Protein AF-A0A0S7Y749-F1 (afdb_monomer)

Structure (mmCIF, N/CA/C/O backbone):
data_AF-A0A0S7Y749-F1
#
_entry.id   AF-A0A0S7Y749-F1
#
loop_
_atom_site.group_PDB
_atom_site.id
_atom_site.type_symbol
_atom_site.label_atom_id
_atom_site.label_alt_id
_atom_site.label_comp_id
_atom_site.label_asym_id
_atom_site.label_entity_id
_atom_site.label_seq_id
_atom_site.pdbx_PDB_ins_code
_atom_site.Cartn_x
_atom_site.Cartn_y
_atom_site.Cartn_z
_atom_site.occupancy
_atom_site.B_iso_or_equiv
_atom_site.auth_seq_id
_atom_site.auth_comp_id
_atom_site.auth_asym_id
_atom_site.auth_atom_id
_atom_site.pdbx_PDB_model_num
ATOM 1 N N . MET A 1 1 ? 14.722 24.053 0.067 1.00 49.22 1 MET A N 1
ATOM 2 C CA . MET A 1 1 ? 15.269 23.664 -1.252 1.00 49.22 1 MET A CA 1
ATOM 3 C C . MET A 1 1 ? 14.910 22.208 -1.565 1.00 49.22 1 MET A C 1
ATOM 5 O O . MET A 1 1 ? 15.657 21.334 -1.153 1.00 49.22 1 MET A O 1
ATOM 9 N N . PRO A 1 2 ? 13.774 21.919 -2.230 1.00 51.91 2 PRO A N 1
ATOM 10 C CA . PRO A 1 2 ? 13.387 20.549 -2.592 1.00 51.91 2 PRO A CA 1
ATOM 11 C C . PRO A 1 2 ? 13.597 20.198 -4.081 1.00 51.91 2 PRO A C 1
ATOM 13 O O . PRO A 1 2 ? 13.205 19.118 -4.504 1.00 51.91 2 PRO A O 1
ATOM 16 N N . LEU A 1 3 ? 14.177 21.089 -4.896 1.00 52.38 3 LEU A N 1
ATOM 17 C CA . LEU A 1 3 ? 14.159 20.965 -6.364 1.00 52.38 3 LEU A CA 1
ATOM 18 C C . LEU A 1 3 ? 15.122 19.922 -6.975 1.00 52.38 3 LEU A C 1
ATOM 20 O O . LEU A 1 3 ? 15.068 19.719 -8.181 1.00 52.38 3 LEU A O 1
ATOM 24 N N . PHE A 1 4 ? 15.963 19.238 -6.189 1.00 53.38 4 PHE A N 1
ATOM 25 C CA . PHE A 1 4 ? 16.981 18.308 -6.715 1.00 53.38 4 PHE A CA 1
ATOM 26 C C . PHE A 1 4 ? 17.029 16.969 -5.962 1.00 53.38 4 PHE A C 1
ATOM 28 O O . PHE A 1 4 ? 18.097 16.447 -5.650 1.00 53.38 4 PHE A O 1
ATOM 35 N N . GLU A 1 5 ? 15.873 16.405 -5.615 1.00 62.72 5 GLU A N 1
ATOM 36 C CA . GLU A 1 5 ? 15.823 15.027 -5.114 1.00 62.72 5 GLU A CA 1
ATOM 37 C C . GLU A 1 5 ? 15.845 14.038 -6.281 1.00 62.72 5 GLU A C 1
ATOM 39 O O . GLU A 1 5 ? 15.056 14.171 -7.216 1.00 62.72 5 GLU A O 1
ATOM 44 N N . SER A 1 6 ? 16.718 13.025 -6.211 1.00 74.81 6 SER A N 1
ATOM 45 C CA . SER A 1 6 ? 16.749 11.956 -7.215 1.00 74.81 6 SER A CA 1
ATOM 46 C C . SER A 1 6 ? 15.380 11.281 -7.333 1.00 74.81 6 SER A C 1
ATOM 48 O O . SER A 1 6 ? 14.649 11.133 -6.347 1.00 74.81 6 SER A O 1
ATOM 50 N N . GLU A 1 7 ? 15.026 10.832 -8.536 1.00 69.94 7 GLU A N 1
ATOM 51 C CA . GLU A 1 7 ? 13.734 10.184 -8.788 1.00 69.94 7 GLU A CA 1
ATOM 52 C C . GLU A 1 7 ? 13.496 8.979 -7.867 1.00 69.94 7 GLU A C 1
ATOM 54 O O . GLU A 1 7 ? 12.387 8.770 -7.371 1.00 69.94 7 GLU A O 1
ATOM 59 N N . ALA A 1 8 ? 14.558 8.230 -7.557 1.00 67.75 8 ALA A N 1
ATOM 60 C CA . ALA A 1 8 ? 14.526 7.139 -6.591 1.00 67.75 8 ALA A CA 1
ATOM 61 C C . ALA A 1 8 ? 14.124 7.619 -5.184 1.00 67.75 8 ALA A C 1
ATOM 63 O O . ALA A 1 8 ? 13.249 7.022 -4.552 1.00 67.75 8 ALA A O 1
ATOM 64 N N . ASN A 1 9 ? 14.687 8.735 -4.714 1.00 72.19 9 ASN A N 1
ATOM 65 C CA . ASN A 1 9 ? 14.350 9.311 -3.410 1.00 72.19 9 ASN A CA 1
ATOM 66 C C . ASN A 1 9 ? 12.909 9.832 -3.361 1.00 72.19 9 ASN A C 1
ATOM 68 O O . ASN A 1 9 ? 12.227 9.647 -2.347 1.00 72.19 9 ASN A O 1
ATOM 72 N N . ARG A 1 10 ? 12.404 10.414 -4.458 1.00 76.69 10 ARG A N 1
ATOM 73 C CA . ARG A 1 10 ? 10.995 10.835 -4.557 1.00 76.69 10 ARG A CA 1
ATOM 74 C C . ARG A 1 10 ? 10.053 9.632 -4.447 1.00 76.69 10 ARG A C 1
ATOM 76 O O . ARG A 1 10 ? 9.082 9.688 -3.693 1.00 76.69 10 ARG A O 1
ATOM 83 N N . ARG A 1 11 ? 10.367 8.516 -5.115 1.00 70.75 11 ARG A N 1
ATOM 84 C CA . ARG A 1 11 ? 9.577 7.268 -5.063 1.00 70.75 11 ARG A CA 1
ATOM 85 C C . ARG A 1 11 ? 9.563 6.637 -3.667 1.00 70.75 11 ARG A C 1
ATOM 87 O O . ARG A 1 11 ? 8.487 6.351 -3.146 1.00 70.75 11 ARG A O 1
ATOM 94 N N . ILE A 1 12 ? 10.726 6.505 -3.024 1.00 78.00 12 ILE A N 1
ATOM 95 C CA . ILE A 1 12 ? 10.839 5.976 -1.650 1.00 78.00 12 ILE A CA 1
ATOM 96 C C . ILE A 1 12 ? 10.047 6.849 -0.673 1.00 78.00 12 ILE A C 1
ATOM 98 O O . ILE A 1 12 ? 9.317 6.348 0.182 1.00 78.00 12 ILE A O 1
ATOM 102 N N . ARG A 1 13 ? 10.132 8.174 -0.820 1.00 77.06 13 ARG A N 1
ATOM 103 C CA . ARG A 1 13 ? 9.355 9.109 -0.004 1.00 77.06 13 ARG A CA 1
ATOM 104 C C . ARG A 1 13 ? 7.850 8.928 -0.194 1.00 77.06 13 ARG A C 1
ATOM 106 O O . ARG A 1 13 ? 7.126 8.964 0.799 1.00 77.06 13 ARG A O 1
ATOM 113 N N . ARG A 1 14 ? 7.376 8.733 -1.430 1.00 73.44 14 ARG A N 1
ATOM 114 C CA . ARG A 1 14 ? 5.955 8.461 -1.723 1.00 73.44 14 ARG A CA 1
ATOM 115 C C . ARG A 1 14 ? 5.493 7.182 -1.022 1.00 73.44 14 ARG A C 1
ATOM 117 O O . ARG A 1 14 ? 4.515 7.220 -0.280 1.00 73.44 14 ARG A O 1
ATOM 124 N N . GLU A 1 15 ? 6.244 6.091 -1.155 1.00 78.12 15 GLU A N 1
ATOM 125 C CA . GLU A 1 15 ? 5.948 4.827 -0.468 1.00 78.12 15 GLU A CA 1
ATOM 126 C C . GLU A 1 15 ? 5.909 4.997 1.062 1.00 78.12 15 GLU A C 1
ATOM 128 O O . GLU A 1 15 ? 4.974 4.536 1.723 1.00 78.12 15 GLU A O 1
ATOM 133 N N . MET A 1 16 ? 6.886 5.708 1.636 1.00 81.69 16 MET A N 1
ATOM 134 C CA . MET A 1 16 ? 6.929 5.976 3.075 1.00 81.69 16 MET A CA 1
ATOM 135 C C . MET A 1 16 ? 5.737 6.807 3.555 1.00 81.69 16 MET A C 1
ATOM 137 O O . MET A 1 16 ? 5.157 6.474 4.588 1.00 81.69 16 MET A O 1
ATOM 141 N N . LYS A 1 17 ? 5.328 7.840 2.807 1.00 77.69 17 LYS A N 1
ATOM 142 C CA . LYS A 1 17 ? 4.148 8.658 3.134 1.00 77.69 17 LYS A CA 1
ATOM 143 C C . LYS A 1 17 ? 2.866 7.823 3.141 1.00 77.69 17 LYS A C 1
ATOM 145 O O . LYS A 1 17 ? 2.102 7.909 4.100 1.00 77.69 17 LYS A O 1
ATOM 150 N N . VAL A 1 18 ? 2.664 6.969 2.133 1.00 74.31 18 VAL A N 1
ATOM 151 C CA . VAL A 1 18 ? 1.500 6.063 2.062 1.00 74.31 18 VAL A CA 1
ATOM 152 C C . VAL A 1 18 ? 1.499 5.092 3.247 1.00 74.31 18 VAL A C 1
ATOM 154 O O . VAL A 1 18 ? 0.490 4.940 3.936 1.00 74.31 18 VAL A O 1
ATOM 157 N N . ARG A 1 19 ? 2.650 4.484 3.565 1.00 78.12 19 ARG A N 1
ATOM 158 C CA . ARG A 1 19 ? 2.787 3.595 4.732 1.00 78.12 19 ARG A CA 1
ATOM 159 C C . ARG A 1 19 ? 2.538 4.313 6.057 1.00 78.12 19 ARG A C 1
ATOM 161 O O . ARG A 1 19 ? 1.902 3.747 6.945 1.00 78.12 19 ARG A O 1
ATOM 168 N N . GLN A 1 20 ? 3.024 5.542 6.206 1.00 78.38 20 GLN A N 1
ATOM 169 C CA . GLN A 1 20 ? 2.810 6.351 7.403 1.00 78.38 20 GLN A CA 1
ATOM 170 C C . GLN A 1 20 ? 1.330 6.716 7.573 1.00 78.38 20 GLN A C 1
ATOM 172 O O . GLN A 1 20 ? 0.796 6.556 8.672 1.00 78.38 20 GLN A O 1
ATOM 177 N N . ALA A 1 21 ? 0.653 7.123 6.495 1.00 72.81 21 ALA A N 1
ATOM 178 C CA . ALA A 1 21 ? -0.783 7.394 6.497 1.00 72.81 21 ALA A CA 1
ATOM 179 C C . ALA A 1 21 ? -1.593 6.149 6.900 1.00 72.81 21 ALA A C 1
ATOM 181 O O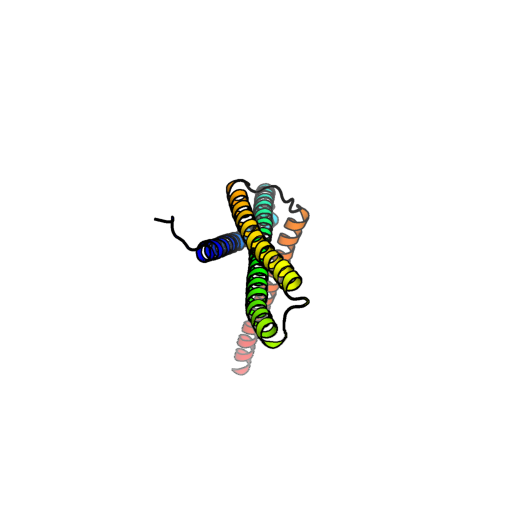 . ALA A 1 21 ? -2.456 6.231 7.775 1.00 72.81 21 ALA A O 1
ATOM 182 N N . MET A 1 22 ? -1.244 4.969 6.370 1.00 73.31 22 MET A N 1
ATOM 183 C CA . MET A 1 22 ? -1.879 3.707 6.769 1.00 73.31 22 MET A CA 1
ATOM 184 C C . MET A 1 22 ? -1.670 3.371 8.251 1.00 73.31 22 MET A C 1
ATOM 186 O O . MET A 1 22 ? -2.619 2.973 8.924 1.00 73.31 22 MET A O 1
ATOM 190 N N . ARG A 1 23 ? -0.455 3.548 8.792 1.00 77.50 23 ARG A N 1
ATOM 191 C CA . ARG A 1 23 ? -0.188 3.330 10.229 1.00 77.50 23 ARG A CA 1
ATOM 192 C C . ARG A 1 23 ? -1.001 4.279 11.106 1.00 77.50 23 ARG A C 1
ATOM 194 O O . ARG A 1 23 ? -1.498 3.874 12.154 1.00 77.50 23 ARG A O 1
ATOM 201 N N . GLN A 1 24 ? -1.157 5.532 10.683 1.00 71.38 24 GLN A N 1
ATOM 202 C CA . GLN A 1 24 ? -1.989 6.495 11.397 1.00 71.38 24 GLN A CA 1
ATOM 203 C C . GLN A 1 24 ? -3.473 6.095 11.348 1.00 71.38 24 GLN A C 1
ATOM 205 O O . GLN A 1 24 ? -4.150 6.174 12.368 1.00 71.38 24 GLN A O 1
ATOM 210 N N . MET A 1 25 ? -3.960 5.568 10.219 1.00 68.56 25 MET A N 1
ATOM 211 C CA . MET A 1 25 ? -5.321 5.024 10.111 1.00 68.56 25 MET A CA 1
ATOM 212 C C . MET A 1 25 ? -5.539 3.752 10.924 1.00 68.56 25 MET A C 1
ATOM 214 O O . MET A 1 25 ? -6.630 3.537 11.433 1.00 68.56 25 MET A O 1
ATOM 218 N N . GLN A 1 26 ? -4.519 2.921 11.122 1.00 67.12 26 GLN A N 1
ATOM 219 C CA . GLN A 1 26 ? -4.637 1.771 12.023 1.00 67.12 26 GLN A CA 1
ATOM 220 C C . GLN A 1 26 ? -4.874 2.203 13.478 1.00 67.12 26 GLN A C 1
ATOM 222 O O . GLN A 1 26 ? -5.601 1.528 14.197 1.00 67.12 26 GLN A O 1
ATOM 227 N N . LYS A 1 27 ? -4.366 3.365 13.916 1.00 65.12 27 LYS A N 1
ATOM 228 C CA . LYS A 1 27 ? -4.686 3.901 15.255 1.00 65.12 27 LYS A CA 1
ATOM 229 C C . LYS A 1 27 ? -6.169 4.269 15.414 1.00 65.12 27 LYS A C 1
ATOM 231 O O . LYS A 1 27 ? -6.670 4.269 16.538 1.00 65.12 27 LYS A O 1
ATOM 236 N N . ASN A 1 28 ? -6.884 4.492 14.309 1.00 60.50 28 ASN A N 1
ATOM 237 C CA . ASN A 1 28 ? -8.329 4.725 14.292 1.00 60.50 28 ASN A CA 1
ATOM 238 C C . ASN A 1 28 ? -9.150 3.444 14.562 1.00 60.50 28 ASN A C 1
ATOM 240 O O . ASN A 1 28 ? -10.360 3.534 14.739 1.00 60.50 28 ASN A O 1
ATOM 244 N N . LEU A 1 29 ? -8.525 2.265 14.720 1.00 60.03 29 LEU A N 1
ATOM 245 C CA . LEU A 1 29 ? -9.187 1.065 15.272 1.00 60.03 29 LEU A CA 1
ATOM 246 C C . LEU A 1 29 ? -9.836 1.323 16.646 1.00 60.03 29 LEU A C 1
ATOM 248 O O . LEU A 1 29 ? -10.797 0.653 17.013 1.00 60.03 29 LEU A O 1
ATOM 252 N N . ARG A 1 30 ? -9.389 2.354 17.376 1.00 65.81 30 ARG A N 1
ATOM 253 C CA . ARG A 1 30 ? -10.040 2.830 18.608 1.00 65.81 30 ARG A CA 1
ATOM 254 C C . ARG A 1 30 ? -11.521 3.198 18.421 1.00 65.81 30 ARG A C 1
ATOM 256 O O . ARG A 1 30 ? -12.282 3.095 19.381 1.00 65.81 30 ARG A O 1
ATOM 263 N N . TYR A 1 31 ? -11.951 3.576 17.213 1.00 70.81 31 TYR A N 1
ATOM 264 C CA . TYR A 1 31 ? -13.363 3.864 16.932 1.00 70.81 31 TYR A CA 1
ATOM 265 C C . TYR A 1 31 ? -14.241 2.607 16.921 1.00 70.81 31 TYR A C 1
ATOM 267 O O . TYR A 1 31 ? -15.433 2.724 17.182 1.00 70.81 31 TYR A O 1
ATOM 275 N N . VAL A 1 32 ? -13.675 1.413 16.699 1.00 77.50 32 VAL A N 1
ATOM 276 C CA . VAL A 1 32 ? -14.419 0.142 16.777 1.00 77.50 32 VAL A CA 1
ATOM 277 C C . VAL A 1 32 ? -14.845 -0.133 18.221 1.00 77.50 32 VAL A C 1
ATOM 279 O O . VAL A 1 32 ? -16.019 -0.381 18.488 1.00 77.50 32 VAL A O 1
ATOM 282 N N . ALA A 1 33 ? -13.920 0.016 19.173 1.00 79.38 33 ALA A N 1
ATOM 283 C CA . ALA A 1 33 ? -14.215 -0.128 20.599 1.00 79.38 33 ALA A CA 1
ATOM 284 C C . ALA A 1 33 ? -15.223 0.927 21.096 1.00 79.38 33 ALA A C 1
ATOM 286 O O . ALA A 1 33 ? -16.114 0.615 21.886 1.00 79.38 33 ALA A O 1
ATOM 287 N N . ALA A 1 34 ? -15.123 2.167 20.603 1.00 80.31 34 ALA A N 1
ATOM 288 C CA . ALA A 1 34 ? -16.089 3.219 20.913 1.00 80.31 34 ALA A CA 1
ATOM 289 C C . ALA A 1 34 ? -17.483 2.918 20.332 1.00 80.31 34 ALA A C 1
ATOM 291 O O . ALA A 1 34 ? -18.480 3.101 21.028 1.00 80.31 34 ALA A O 1
ATOM 292 N N . ALA A 1 35 ? -17.559 2.416 19.093 1.00 81.38 35 ALA A N 1
ATOM 293 C CA . ALA A 1 35 ? -18.819 2.046 18.446 1.00 81.38 35 ALA A CA 1
ATOM 294 C C . ALA A 1 35 ? -19.507 0.893 19.187 1.00 81.38 35 ALA A C 1
ATOM 296 O O . ALA A 1 35 ? -20.713 0.940 19.423 1.00 81.38 35 ALA A O 1
ATOM 297 N N . ARG A 1 36 ? -18.729 -0.101 19.633 1.00 82.12 36 ARG A N 1
ATOM 298 C CA . ARG A 1 36 ? -19.216 -1.185 20.493 1.00 82.12 36 ARG A CA 1
ATOM 299 C C . ARG A 1 36 ? -19.824 -0.637 21.783 1.00 82.12 36 ARG A C 1
ATOM 301 O O . ARG A 1 36 ? -20.956 -0.973 22.110 1.00 82.12 36 ARG A O 1
ATOM 308 N N . LYS A 1 37 ? -19.099 0.234 22.487 1.00 83.50 37 LYS A N 1
ATOM 309 C CA . LYS A 1 37 ? -19.572 0.820 23.746 1.00 83.50 37 LYS A CA 1
ATOM 310 C C . LYS A 1 37 ? -20.850 1.646 23.546 1.00 83.50 37 LYS A C 1
ATOM 312 O O . LYS A 1 37 ? -21.761 1.546 24.356 1.00 83.50 37 LYS A O 1
ATOM 317 N N . ALA A 1 38 ? -20.959 2.403 22.453 1.00 84.81 38 ALA A N 1
ATOM 318 C CA . ALA A 1 38 ? -22.190 3.121 22.113 1.00 84.81 38 ALA A CA 1
ATOM 319 C C . ALA A 1 38 ? -23.384 2.166 21.907 1.00 84.81 38 ALA A C 1
ATOM 321 O O . ALA A 1 38 ? -24.469 2.434 22.419 1.00 84.81 38 ALA A O 1
ATOM 322 N N . ARG A 1 39 ? -23.167 1.016 21.247 1.00 84.75 39 ARG A N 1
ATOM 323 C CA . ARG A 1 39 ? -24.184 -0.040 21.077 1.00 84.75 39 ARG A CA 1
ATOM 324 C C . ARG A 1 39 ? -24.583 -0.683 22.411 1.00 84.75 39 ARG A C 1
ATOM 326 O O . ARG A 1 39 ? -25.766 -0.906 22.634 1.00 84.75 39 ARG A O 1
ATOM 333 N N . GLU A 1 40 ? -23.627 -0.945 23.303 1.00 83.75 40 GLU A N 1
ATOM 334 C CA . GLU A 1 40 ? -23.883 -1.529 24.633 1.00 83.75 40 GLU A CA 1
ATOM 335 C C . GLU A 1 40 ? -24.709 -0.606 25.543 1.00 83.75 40 GLU A C 1
ATOM 337 O O . GLU A 1 40 ? -25.533 -1.086 26.315 1.00 83.75 40 GLU A O 1
ATOM 342 N N . ILE A 1 41 ? -24.514 0.712 25.440 1.00 88.56 41 ILE A N 1
ATOM 343 C CA . ILE A 1 41 ? -25.240 1.711 26.246 1.00 88.56 41 ILE A CA 1
ATOM 344 C C . ILE A 1 41 ? -26.578 2.107 25.579 1.00 88.56 41 ILE A C 1
ATOM 346 O O . ILE A 1 41 ? -27.374 2.838 26.162 1.00 88.56 41 ILE A O 1
ATOM 350 N N . GLY A 1 42 ? -26.854 1.616 24.364 1.00 85.19 42 GLY A N 1
ATOM 351 C CA . GLY A 1 42 ? -28.074 1.922 23.609 1.00 85.19 42 GLY A CA 1
ATOM 352 C C . GLY A 1 42 ? -28.095 3.316 22.967 1.00 85.19 42 GLY A C 1
ATOM 353 O O . GLY A 1 42 ? -29.156 3.779 22.549 1.00 85.19 42 GLY A O 1
ATOM 354 N N . ASP A 1 43 ? -26.947 3.994 22.865 1.00 89.31 43 ASP A N 1
ATOM 355 C CA . ASP A 1 43 ? -26.838 5.302 22.211 1.00 89.31 43 ASP A CA 1
ATOM 356 C C . ASP A 1 43 ? -26.742 5.135 20.687 1.00 89.31 43 ASP A C 1
ATOM 358 O O . ASP A 1 43 ? -25.662 5.069 20.085 1.00 89.31 43 ASP A O 1
ATOM 362 N N . GLN A 1 44 ? -27.915 5.061 20.056 1.00 87.25 44 GLN A N 1
ATOM 363 C CA . GLN A 1 44 ? -28.043 4.822 18.621 1.00 87.25 44 GLN A CA 1
ATOM 364 C C . GLN A 1 44 ? -27.484 5.970 17.766 1.00 87.25 44 GLN A C 1
ATOM 366 O O . GLN A 1 44 ? -26.978 5.732 16.667 1.00 87.25 44 GLN A O 1
ATOM 371 N N . THR A 1 45 ? -27.527 7.208 18.267 1.00 85.75 45 THR A N 1
ATOM 372 C CA . THR A 1 45 ? -27.012 8.389 17.559 1.00 85.75 45 THR A CA 1
ATOM 373 C C . THR A 1 45 ? -25.489 8.343 17.482 1.00 85.75 45 THR A C 1
ATOM 375 O O . THR A 1 45 ? -24.914 8.504 16.401 1.00 85.75 45 THR A O 1
ATOM 378 N N . GLN A 1 46 ? -24.824 8.064 18.608 1.00 76.25 46 GLN A N 1
ATOM 379 C CA . GLN A 1 46 ? -23.369 7.901 18.636 1.00 76.25 46 GLN A CA 1
ATOM 380 C C . GLN A 1 46 ? -22.918 6.674 17.847 1.00 76.25 46 GLN A C 1
ATOM 382 O O . GLN A 1 46 ? -21.930 6.746 17.114 1.00 76.25 46 GLN A O 1
ATOM 387 N N . TYR A 1 47 ? -23.657 5.567 17.929 1.00 84.19 47 TYR A N 1
ATOM 388 C CA . TYR A 1 47 ? -23.366 4.376 17.136 1.00 84.19 47 TYR A CA 1
ATOM 389 C C . TYR A 1 47 ? -23.409 4.668 15.626 1.00 84.19 47 TYR A C 1
ATOM 391 O O . TYR A 1 47 ? -22.445 4.369 14.917 1.00 84.19 47 TYR A O 1
ATOM 399 N N . ALA A 1 48 ? -24.465 5.327 15.134 1.00 81.38 48 ALA A N 1
ATOM 400 C CA . ALA A 1 48 ? -24.596 5.693 13.722 1.00 81.38 48 ALA A CA 1
ATOM 401 C C . ALA A 1 48 ? -23.473 6.638 13.250 1.00 81.38 48 ALA A C 1
ATOM 403 O O . ALA A 1 48 ? -22.902 6.447 12.171 1.00 81.38 48 ALA A O 1
ATOM 404 N N . TYR A 1 49 ? -23.101 7.620 14.076 1.00 81.06 49 TYR A N 1
ATOM 405 C CA . TYR A 1 49 ? -21.994 8.535 13.787 1.00 81.06 49 TYR A CA 1
ATOM 406 C C . TYR A 1 49 ? -20.638 7.811 13.695 1.00 81.06 49 TYR A C 1
ATOM 408 O O . TYR A 1 49 ? -19.866 8.011 12.745 1.00 81.06 49 TYR A O 1
ATOM 416 N N . LEU A 1 50 ? -20.345 6.934 14.658 1.00 81.56 50 LEU A N 1
ATOM 417 C CA . LEU A 1 50 ? -19.100 6.164 14.696 1.00 81.56 50 LEU A CA 1
ATOM 418 C C . LEU A 1 50 ? -19.015 5.175 13.528 1.00 81.56 50 LEU A C 1
ATOM 420 O O . LEU A 1 50 ? -17.960 5.062 12.902 1.00 81.56 50 LEU A O 1
ATOM 424 N N . ARG A 1 51 ? -20.133 4.542 13.163 1.00 81.56 51 ARG A N 1
ATOM 425 C CA . ARG A 1 51 ? -20.258 3.676 11.981 1.00 81.56 51 ARG A CA 1
ATOM 426 C C . ARG A 1 51 ? -19.945 4.429 10.684 1.00 81.56 51 ARG A C 1
ATOM 428 O O . ARG A 1 51 ? -19.131 3.962 9.888 1.00 81.56 51 ARG A O 1
ATOM 435 N N . GLY A 1 52 ? -20.487 5.636 10.503 1.00 75.94 52 GLY A N 1
ATOM 436 C CA . GLY A 1 52 ? -20.166 6.490 9.351 1.00 75.94 52 GLY A CA 1
ATOM 437 C C . GLY A 1 52 ? -18.690 6.911 9.294 1.00 75.94 52 GLY A C 1
ATOM 438 O O . GLY A 1 52 ? -18.081 6.950 8.223 1.00 75.94 52 GLY A O 1
ATOM 439 N N . THR A 1 53 ? -18.076 7.171 10.449 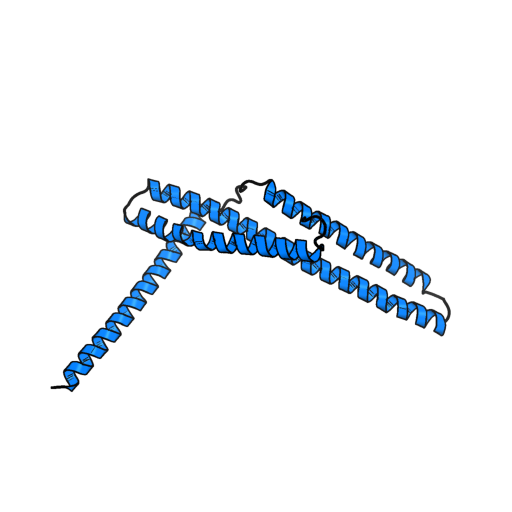1.00 77.31 53 THR A N 1
ATOM 440 C CA . THR A 1 53 ? -16.647 7.519 10.548 1.00 77.31 53 THR A CA 1
ATOM 441 C C . THR A 1 53 ? -15.743 6.321 10.231 1.00 77.31 53 THR A C 1
ATOM 443 O O . THR A 1 53 ? -14.742 6.460 9.518 1.00 77.31 53 THR A O 1
ATOM 446 N N . LEU A 1 54 ? -16.115 5.127 10.700 1.00 78.19 54 LEU A N 1
ATOM 447 C CA . LEU A 1 54 ? -15.445 3.868 10.367 1.00 78.19 54 LEU A CA 1
ATOM 448 C C . LEU A 1 54 ? -15.521 3.581 8.866 1.00 78.19 54 LEU A C 1
ATOM 450 O O . LEU A 1 54 ? -14.495 3.277 8.260 1.00 78.19 54 LEU A O 1
ATOM 454 N N . LYS A 1 55 ? -16.691 3.776 8.248 1.00 80.38 55 LYS A N 1
ATOM 455 C CA . LYS A 1 55 ? -16.895 3.633 6.800 1.00 80.38 55 LYS A CA 1
ATOM 456 C C . LYS A 1 55 ? -15.944 4.515 5.990 1.00 80.38 55 LYS A C 1
ATOM 458 O O . LYS A 1 55 ? -15.217 4.010 5.136 1.00 80.38 55 LYS A O 1
ATOM 463 N N . LYS A 1 56 ? -15.854 5.808 6.323 1.00 75.06 56 LYS A N 1
ATOM 464 C CA . LYS A 1 56 ? -14.907 6.748 5.686 1.00 75.06 56 LYS A CA 1
ATOM 465 C C . LYS A 1 56 ? -13.447 6.333 5.887 1.00 75.06 56 LYS A C 1
ATOM 467 O O . LYS A 1 56 ? -12.647 6.386 4.955 1.00 75.06 56 LYS A O 1
ATOM 472 N N . THR A 1 57 ? -13.100 5.885 7.094 1.00 75.56 57 THR A N 1
ATOM 473 C CA . THR A 1 57 ? -11.741 5.417 7.413 1.00 75.56 57 THR A CA 1
ATOM 474 C C . THR A 1 57 ? -11.375 4.173 6.601 1.00 75.56 57 THR A C 1
ATOM 476 O O . THR A 1 57 ? -10.261 4.072 6.088 1.00 75.56 57 THR A O 1
ATOM 479 N N . MET A 1 58 ? -12.313 3.238 6.442 1.00 75.19 58 MET A N 1
ATOM 480 C CA . MET A 1 58 ? -12.119 2.011 5.673 1.00 75.19 58 MET A CA 1
ATOM 481 C C . MET A 1 58 ? -12.015 2.271 4.173 1.00 75.19 58 MET A C 1
ATOM 483 O O . MET A 1 58 ? -11.137 1.695 3.530 1.00 75.19 58 MET A O 1
ATOM 487 N N . ALA A 1 59 ? -12.840 3.169 3.632 1.00 73.62 59 ALA A N 1
ATOM 488 C CA . ALA A 1 59 ? -12.732 3.600 2.241 1.00 73.62 59 ALA A CA 1
ATOM 489 C C . ALA A 1 59 ? -11.343 4.198 1.968 1.00 73.62 59 ALA A C 1
ATOM 491 O O . ALA A 1 59 ? -10.653 3.792 1.036 1.00 73.62 59 ALA A O 1
ATOM 492 N N . CYS A 1 60 ? -10.855 5.067 2.860 1.00 70.44 60 CYS A N 1
ATOM 493 C CA . CYS A 1 60 ? -9.511 5.621 2.716 1.00 70.44 60 CYS A CA 1
ATOM 494 C C . CYS A 1 60 ? -8.404 4.562 2.838 1.00 70.44 60 CYS A C 1
ATOM 496 O O . CYS A 1 60 ? -7.429 4.586 2.089 1.00 70.44 60 CYS A O 1
ATOM 498 N N . LYS A 1 61 ? -8.553 3.590 3.745 1.00 75.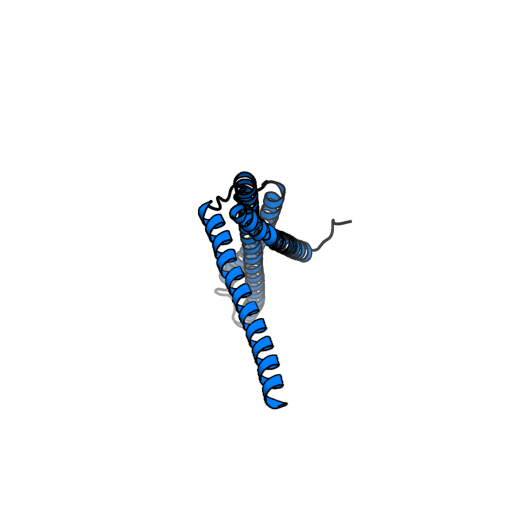25 61 LYS A N 1
ATOM 499 C CA . LYS A 1 61 ? -7.608 2.474 3.870 1.00 75.25 61 LYS A CA 1
ATOM 500 C C . LYS A 1 61 ? -7.526 1.658 2.575 1.00 75.25 61 LYS A C 1
ATOM 502 O O . LYS A 1 61 ? -6.413 1.359 2.147 1.00 75.25 61 LYS A O 1
ATOM 507 N N . LYS A 1 62 ? -8.666 1.318 1.956 1.00 75.62 62 LYS A N 1
ATOM 508 C CA . LYS A 1 62 ? -8.715 0.588 0.674 1.00 75.62 62 LYS A CA 1
ATOM 509 C C . LYS A 1 62 ? -8.016 1.382 -0.435 1.00 75.62 62 LYS A C 1
ATOM 511 O O . LYS A 1 62 ? -7.143 0.835 -1.111 1.00 75.62 62 LYS A O 1
ATOM 516 N N . LEU A 1 63 ? -8.281 2.685 -0.521 1.00 74.56 63 LEU A N 1
ATOM 517 C CA . LEU A 1 63 ? -7.612 3.585 -1.462 1.00 74.56 63 LEU A CA 1
ATOM 518 C C . LEU A 1 63 ? -6.084 3.598 -1.276 1.00 74.56 63 LEU A C 1
ATOM 520 O O . LEU A 1 63 ? -5.342 3.390 -2.236 1.00 74.56 63 LEU A O 1
ATOM 524 N N . LEU A 1 64 ? -5.600 3.785 -0.043 1.00 71.25 64 LEU A N 1
ATOM 525 C CA . LEU A 1 64 ? -4.162 3.791 0.259 1.00 71.25 64 LEU A CA 1
ATOM 526 C C . LEU A 1 64 ? -3.498 2.439 -0.041 1.00 71.25 64 LEU A C 1
ATOM 528 O O . LEU A 1 64 ? -2.360 2.400 -0.509 1.00 71.25 64 LEU A O 1
ATOM 532 N N . GLN A 1 65 ? -4.194 1.325 0.201 1.00 76.81 65 GLN A N 1
ATOM 533 C CA . GLN A 1 65 ? -3.708 -0.013 -0.147 1.00 76.81 65 GLN A CA 1
ATOM 534 C C . GLN A 1 6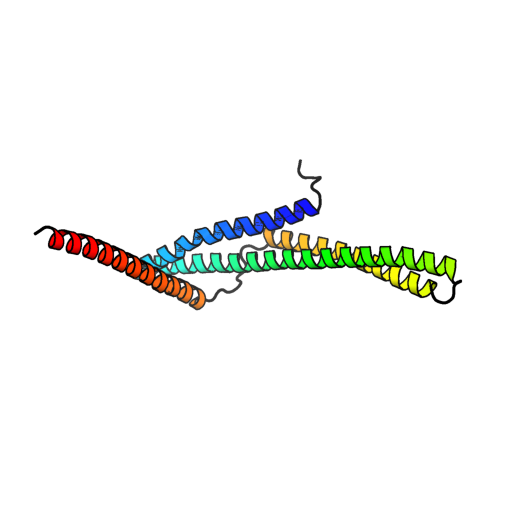5 ? -3.588 -0.193 -1.662 1.00 76.81 65 GLN A C 1
ATOM 536 O O . GLN A 1 65 ? -2.554 -0.663 -2.139 1.00 76.81 65 GLN A O 1
ATOM 541 N N . ARG A 1 66 ? -4.605 0.233 -2.420 1.00 75.44 66 ARG A N 1
ATOM 542 C CA . ARG A 1 66 ? -4.589 0.222 -3.889 1.00 75.44 66 ARG A CA 1
ATOM 543 C C . ARG A 1 66 ? -3.426 1.048 -4.434 1.00 75.44 66 ARG A C 1
ATOM 545 O O . ARG A 1 66 ? -2.712 0.600 -5.326 1.00 75.44 66 ARG A O 1
ATOM 552 N N . GLN A 1 67 ? -3.189 2.224 -3.859 1.00 71.88 67 GLN A N 1
ATOM 553 C CA . GLN A 1 67 ? -2.072 3.090 -4.236 1.00 71.88 67 GLN A CA 1
ATOM 554 C C . GLN A 1 67 ? -0.711 2.474 -3.897 1.00 71.88 67 GLN A C 1
ATOM 556 O O . GLN A 1 67 ? 0.202 2.523 -4.719 1.00 71.88 67 GLN A O 1
ATOM 561 N N . LEU A 1 68 ? -0.560 1.856 -2.722 1.00 78.38 68 LEU A N 1
ATOM 562 C CA . LEU A 1 68 ? 0.675 1.148 -2.383 1.00 78.38 68 LEU A CA 1
ATOM 563 C C . LEU A 1 68 ? 0.952 0.018 -3.382 1.00 78.38 68 LEU A C 1
ATOM 565 O O . LEU A 1 68 ? 2.084 -0.124 -3.842 1.00 78.38 68 LEU A O 1
ATOM 569 N N . LEU A 1 69 ? -0.078 -0.749 -3.746 1.00 76.25 69 LEU A N 1
ATOM 570 C CA . LEU A 1 69 ? 0.034 -1.821 -4.731 1.00 76.25 69 LEU A CA 1
ATOM 571 C C . LEU A 1 69 ? 0.412 -1.282 -6.118 1.00 76.25 69 LEU A C 1
ATOM 573 O O . LEU A 1 69 ? 1.259 -1.866 -6.795 1.00 76.25 69 LEU A O 1
ATOM 577 N N . ALA A 1 70 ? -0.160 -0.148 -6.525 1.00 72.88 70 ALA A N 1
ATOM 578 C CA . ALA A 1 70 ? 0.202 0.537 -7.762 1.00 72.88 70 ALA A CA 1
ATOM 579 C C . ALA A 1 70 ? 1.685 0.954 -7.770 1.00 72.88 70 ALA A C 1
ATOM 581 O O . ALA A 1 70 ? 2.389 0.690 -8.742 1.00 72.88 70 ALA A O 1
ATOM 582 N N . ILE A 1 71 ? 2.189 1.522 -6.666 1.00 76.12 71 ILE A N 1
ATOM 583 C CA . ILE A 1 71 ?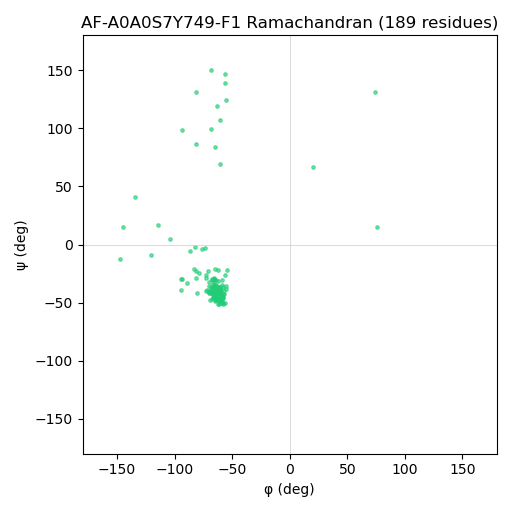 3.611 1.880 -6.511 1.00 76.12 71 ILE A CA 1
ATOM 584 C C . ILE A 1 71 ? 4.505 0.631 -6.569 1.00 76.12 71 ILE A C 1
ATOM 586 O O . ILE A 1 71 ? 5.552 0.645 -7.212 1.00 76.12 71 ILE A O 1
ATOM 590 N N . GLN A 1 72 ? 4.106 -0.468 -5.928 1.00 77.62 72 GLN A N 1
ATOM 591 C CA . GLN A 1 72 ? 4.866 -1.724 -5.960 1.00 77.62 72 GLN A CA 1
ATOM 592 C C . GLN A 1 72 ? 4.907 -2.344 -7.360 1.00 77.62 72 GLN A C 1
ATOM 594 O O . GLN A 1 72 ? 5.967 -2.780 -7.809 1.00 77.62 72 GLN A O 1
ATOM 599 N N . SER A 1 73 ? 3.778 -2.337 -8.064 1.00 70.62 73 SER A N 1
ATOM 600 C CA . SER A 1 73 ? 3.681 -2.827 -9.443 1.00 70.62 73 SER A CA 1
ATOM 601 C C . SER A 1 73 ? 4.562 -1.992 -10.373 1.00 70.62 73 SER A C 1
ATOM 603 O O . SER A 1 73 ? 5.335 -2.534 -11.160 1.00 70.62 73 SER A O 1
ATOM 605 N N . ALA A 1 74 ? 4.538 -0.670 -10.200 1.00 73.25 74 ALA A N 1
ATOM 606 C CA . ALA A 1 74 ? 5.423 0.258 -10.888 1.00 73.25 74 ALA A CA 1
ATOM 607 C C . ALA A 1 74 ? 6.915 -0.045 -10.651 1.00 73.25 74 ALA A C 1
ATOM 609 O O . ALA A 1 74 ? 7.718 -0.031 -11.586 1.00 73.25 74 ALA A O 1
ATOM 610 N N . LEU A 1 75 ? 7.299 -0.362 -9.409 1.00 77.25 75 LEU A N 1
ATOM 611 C CA . LEU A 1 75 ? 8.671 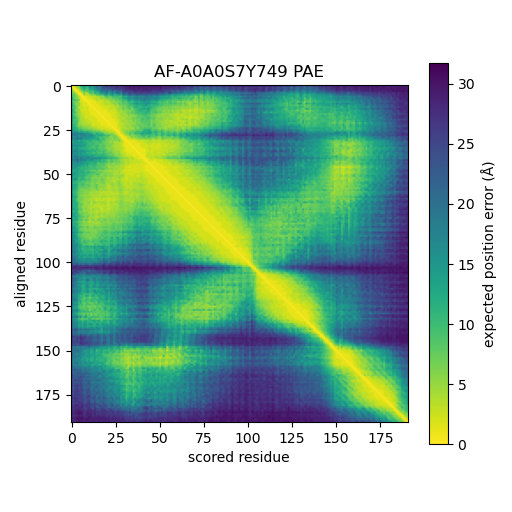-0.756 -9.072 1.00 77.25 75 LEU A CA 1
ATOM 612 C C . LEU A 1 75 ? 9.084 -2.074 -9.737 1.00 77.25 75 LEU A C 1
ATOM 614 O O . LEU A 1 75 ? 10.227 -2.192 -10.175 1.00 77.25 75 LEU A O 1
ATOM 618 N N . MET A 1 76 ? 8.182 -3.054 -9.824 1.00 73.12 76 MET A N 1
ATOM 619 C CA . MET A 1 76 ? 8.466 -4.311 -10.523 1.00 73.12 76 MET A CA 1
ATOM 620 C C . MET A 1 76 ? 8.681 -4.092 -12.019 1.00 73.12 76 MET A C 1
ATOM 622 O O . MET A 1 76 ? 9.665 -4.583 -12.565 1.00 73.12 76 MET A O 1
ATOM 626 N N . VAL A 1 77 ? 7.818 -3.306 -12.664 1.00 73.25 77 VAL A N 1
ATOM 627 C CA . VAL A 1 77 ? 7.961 -2.978 -14.090 1.00 73.25 77 VAL A CA 1
ATOM 628 C C . VAL A 1 77 ? 9.267 -2.227 -14.356 1.00 73.25 77 VAL A C 1
ATOM 630 O O . VAL A 1 77 ? 9.950 -2.542 -15.325 1.00 73.25 77 VAL A O 1
ATOM 633 N N . LYS A 1 78 ? 9.677 -1.303 -13.474 1.00 78.38 78 LYS A N 1
ATOM 634 C CA . LYS A 1 78 ? 10.983 -0.632 -13.590 1.00 78.38 78 LYS A CA 1
ATOM 635 C C . LYS A 1 78 ? 12.139 -1.633 -13.552 1.00 78.38 78 LYS A C 1
ATOM 637 O O . LYS A 1 78 ? 12.981 -1.623 -14.438 1.00 78.38 78 LYS A O 1
ATOM 642 N N . LYS A 1 79 ? 12.158 -2.529 -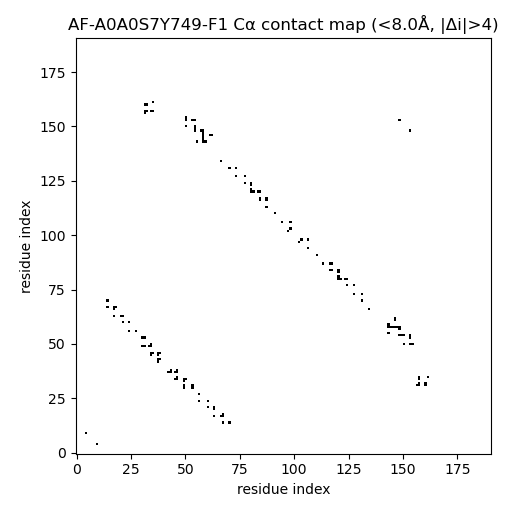12.559 1.00 79.19 79 LYS A N 1
ATOM 643 C CA . LYS A 1 79 ? 13.196 -3.570 -12.459 1.00 79.19 79 LYS A CA 1
ATOM 644 C C . LYS A 1 79 ? 13.230 -4.460 -13.702 1.00 79.19 79 LYS A C 1
ATOM 646 O O . LYS A 1 79 ? 14.304 -4.857 -14.138 1.00 79.19 79 LYS A O 1
ATOM 651 N N . GLN A 1 80 ? 12.065 -4.756 -14.278 1.00 73.81 80 GLN A N 1
ATOM 652 C CA . GLN A 1 80 ? 11.973 -5.506 -15.526 1.00 73.81 80 GLN A CA 1
ATOM 653 C C . GLN A 1 80 ? 12.557 -4.721 -16.710 1.00 73.81 80 GLN A C 1
ATOM 655 O O . GLN A 1 80 ? 13.283 -5.299 -17.513 1.00 73.81 80 GLN A O 1
ATOM 660 N N . ALA A 1 81 ? 12.279 -3.418 -16.814 1.00 75.50 81 ALA A N 1
ATOM 661 C CA . ALA A 1 81 ? 12.852 -2.558 -17.849 1.00 75.50 81 ALA A CA 1
ATOM 662 C C . ALA A 1 81 ? 14.382 -2.449 -17.717 1.00 75.50 81 ALA A C 1
ATOM 664 O O . ALA A 1 81 ? 15.085 -2.624 -18.708 1.00 75.50 81 ALA A O 1
ATOM 665 N N . GLU A 1 82 ? 14.900 -2.272 -16.496 1.00 79.88 82 GLU A N 1
ATOM 666 C CA . GLU A 1 82 ? 16.341 -2.268 -16.200 1.00 79.88 82 GLU A CA 1
ATOM 667 C C . GLU A 1 82 ? 17.000 -3.601 -16.600 1.00 79.88 82 GLU A C 1
ATOM 669 O O . GLU A 1 82 ? 18.034 -3.609 -17.269 1.00 79.88 82 GLU A O 1
ATOM 674 N N . ALA A 1 83 ? 16.379 -4.735 -16.254 1.00 78.31 83 ALA A N 1
ATOM 675 C CA . ALA A 1 83 ? 16.868 -6.060 -16.633 1.00 78.31 83 ALA A CA 1
ATOM 676 C C . ALA A 1 83 ? 16.865 -6.264 -18.158 1.00 78.31 83 ALA A C 1
ATOM 678 O O . ALA A 1 83 ? 17.835 -6.781 -18.714 1.00 78.31 83 ALA A O 1
ATOM 679 N N . ASN A 1 84 ? 15.809 -5.818 -18.846 1.00 73.19 84 ASN A N 1
ATOM 680 C CA . ASN A 1 84 ? 15.713 -5.882 -20.304 1.00 73.19 84 ASN A CA 1
ATOM 681 C C . ASN A 1 84 ? 16.770 -4.991 -20.980 1.00 73.19 84 ASN A C 1
ATOM 683 O O . ASN A 1 84 ? 17.391 -5.411 -21.955 1.00 73.19 84 ASN A O 1
ATOM 687 N N . HIS A 1 85 ? 17.016 -3.791 -20.446 1.00 78.81 85 HIS A N 1
ATOM 688 C CA . HIS A 1 85 ? 18.051 -2.878 -20.933 1.00 78.81 85 HIS A CA 1
ATOM 689 C C . HIS A 1 85 ? 19.457 -3.467 -20.756 1.00 78.81 85 HIS A C 1
ATOM 691 O O . HIS A 1 85 ? 20.271 -3.458 -21.685 1.00 78.81 85 HIS A O 1
ATOM 697 N N . GLN A 1 86 ? 19.741 -4.037 -19.581 1.00 80.44 86 GLN A N 1
ATOM 698 C CA . GLN A 1 86 ? 21.011 -4.707 -19.310 1.00 80.44 86 GLN A CA 1
ATOM 699 C C . GLN A 1 86 ? 21.211 -5.911 -20.238 1.00 80.44 86 GLN A C 1
ATOM 701 O O . GLN A 1 86 ? 22.282 -6.058 -20.825 1.00 80.44 86 GLN A O 1
ATOM 706 N N . PHE A 1 87 ? 20.172 -6.725 -20.433 1.00 74.06 87 PHE A N 1
ATOM 707 C CA . PHE A 1 87 ? 20.196 -7.849 -21.365 1.00 74.06 87 PHE A CA 1
ATOM 708 C C . PHE A 1 87 ? 20.483 -7.397 -22.804 1.00 74.06 87 PHE A C 1
ATOM 710 O O . PHE A 1 87 ? 21.400 -7.928 -23.432 1.00 74.06 87 PHE A O 1
ATOM 717 N N . ALA A 1 88 ? 19.777 -6.375 -23.299 1.00 74.38 88 ALA A N 1
ATOM 718 C CA . ALA A 1 88 ? 20.009 -5.802 -24.626 1.00 74.38 88 ALA A CA 1
ATOM 719 C C . ALA A 1 88 ? 21.445 -5.264 -24.775 1.00 74.38 88 ALA A C 1
ATOM 721 O O . ALA A 1 88 ? 22.096 -5.478 -25.796 1.00 74.38 88 ALA A O 1
ATOM 722 N N . THR A 1 89 ? 21.986 -4.632 -23.731 1.00 77.62 89 THR A N 1
ATOM 723 C CA . THR A 1 89 ? 23.370 -4.135 -23.722 1.00 77.62 89 THR A CA 1
ATOM 724 C C . THR A 1 89 ? 24.391 -5.274 -23.799 1.00 77.62 89 THR A C 1
ATOM 726 O O . THR A 1 89 ? 25.311 -5.231 -24.621 1.00 77.62 89 THR A O 1
ATOM 729 N N . SER A 1 90 ? 24.232 -6.312 -22.970 1.00 80.38 90 SER A N 1
ATOM 730 C CA . SER A 1 90 ? 25.137 -7.471 -22.921 1.00 80.38 90 SER A CA 1
ATOM 731 C C . SER A 1 90 ? 25.134 -8.250 -24.223 1.00 80.38 90 SER A C 1
ATOM 733 O O . SER A 1 90 ? 26.187 -8.572 -24.774 1.00 80.38 90 SER A O 1
ATOM 735 N N . MET A 1 91 ? 23.945 -8.493 -24.755 1.00 67.62 91 MET A N 1
ATOM 736 C CA . MET A 1 91 ? 23.797 -9.123 -26.045 1.00 67.62 91 MET A CA 1
ATOM 737 C C . MET A 1 91 ? 24.512 -8.256 -27.122 1.00 67.62 91 MET A C 1
ATOM 739 O O . MET A 1 91 ? 25.057 -8.785 -28.083 1.00 67.62 91 MET A O 1
ATOM 743 N N . GLY A 1 92 ? 24.595 -6.924 -26.964 1.00 71.38 92 GLY A N 1
ATOM 744 C CA . GLY A 1 92 ? 24.996 -6.021 -28.051 1.00 71.38 92 GLY A CA 1
ATOM 745 C C . GLY A 1 92 ? 26.508 -5.989 -28.177 1.00 71.38 92 GLY A C 1
ATOM 746 O O . GLY A 1 92 ? 27.070 -5.811 -29.257 1.00 71.38 92 GLY A O 1
ATOM 747 N N . ALA A 1 93 ? 27.182 -6.215 -27.052 1.00 80.00 93 ALA A N 1
ATOM 748 C CA . ALA A 1 93 ? 28.579 -6.605 -27.028 1.00 80.00 93 ALA A CA 1
ATOM 749 C C . ALA A 1 93 ? 28.787 -7.962 -27.725 1.00 80.00 93 ALA A C 1
ATOM 751 O O . ALA A 1 93 ? 29.576 -8.025 -28.664 1.00 80.00 93 ALA A O 1
ATOM 752 N N . LEU A 1 94 ? 28.015 -8.998 -27.366 1.00 69.25 94 LEU A N 1
ATOM 753 C CA . LEU A 1 94 ? 28.139 -10.337 -27.968 1.00 69.25 94 LEU A CA 1
ATOM 754 C C . LEU A 1 94 ? 27.922 -10.330 -29.488 1.00 69.25 94 LEU A C 1
ATOM 756 O O . LEU A 1 94 ? 28.695 -10.928 -30.226 1.00 69.25 94 LEU A O 1
ATOM 760 N N . SER A 1 95 ? 26.907 -9.616 -29.968 1.00 66.50 95 SER A N 1
ATOM 761 C CA . SER A 1 95 ? 26.590 -9.445 -31.388 1.00 66.50 95 SER A CA 1
ATOM 762 C C . SER A 1 95 ? 27.749 -8.794 -32.154 1.00 66.50 95 SER A C 1
ATOM 764 O O . SER A 1 95 ? 28.152 -9.283 -33.212 1.00 66.50 95 SER A O 1
ATOM 766 N N . ARG A 1 96 ? 28.370 -7.748 -31.589 1.00 73.12 96 ARG A N 1
ATOM 767 C CA . ARG A 1 96 ? 29.568 -7.111 -32.167 1.00 73.12 96 ARG A CA 1
ATOM 768 C C . ARG A 1 96 ? 30.775 -8.046 -32.186 1.00 73.12 96 ARG A C 1
ATOM 770 O O . ARG A 1 96 ? 31.512 -8.052 -33.171 1.00 73.12 96 ARG A O 1
ATOM 777 N N . ASP A 1 97 ? 30.969 -8.840 -31.140 1.00 75.12 97 ASP A N 1
ATOM 778 C CA . ASP A 1 97 ? 32.074 -9.797 -31.071 1.00 75.12 97 ASP A CA 1
ATOM 779 C C . ASP A 1 97 ? 31.881 -10.956 -32.064 1.00 75.12 97 ASP A C 1
ATOM 781 O O . ASP A 1 97 ? 32.810 -11.303 -32.791 1.00 75.12 97 ASP A O 1
ATOM 785 N N . ILE A 1 98 ? 30.659 -11.480 -32.205 1.00 64.12 98 ILE A N 1
ATOM 786 C CA . ILE A 1 98 ? 30.304 -12.498 -33.210 1.00 64.12 98 ILE A CA 1
ATOM 787 C C . ILE A 1 98 ? 30.458 -11.940 -34.631 1.00 64.12 98 ILE A C 1
ATOM 789 O O . ILE A 1 98 ? 31.012 -12.618 -35.494 1.00 64.12 98 ILE A O 1
ATOM 793 N N . SER A 1 99 ? 30.040 -10.693 -34.874 1.00 64.94 99 SER A N 1
ATOM 794 C CA . SER A 1 99 ? 30.197 -10.014 -36.173 1.00 64.94 99 SER A CA 1
ATOM 795 C C . SER A 1 99 ? 31.657 -9.933 -36.612 1.00 64.94 99 SER A C 1
ATOM 797 O O . SER A 1 99 ? 31.976 -10.178 -37.775 1.00 64.94 99 SER A O 1
ATOM 799 N N . ARG A 1 100 ? 32.550 -9.605 -35.669 1.00 71.44 100 ARG A N 1
ATOM 800 C CA . ARG A 1 100 ? 34.000 -9.561 -35.900 1.00 71.44 100 ARG A CA 1
ATOM 801 C C . ARG A 1 100 ? 34.589 -10.939 -36.200 1.00 71.44 100 ARG A C 1
ATOM 803 O O . ARG A 1 100 ? 35.579 -11.008 -36.918 1.00 71.44 100 ARG A O 1
ATOM 810 N N . LEU A 1 101 ? 34.006 -12.004 -35.648 1.00 68.94 101 LEU A N 1
ATOM 811 C CA . LEU A 1 101 ? 34.508 -13.373 -35.780 1.00 68.94 101 LEU A CA 1
ATOM 812 C C . LEU A 1 101 ? 33.965 -14.121 -37.010 1.00 68.94 101 LEU A C 1
ATOM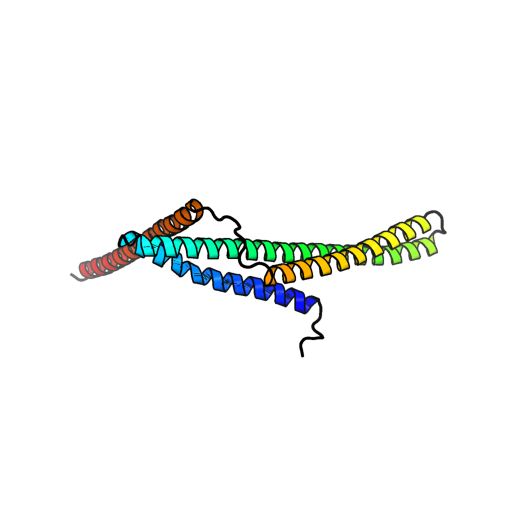 814 O O . LEU A 1 101 ? 34.695 -14.935 -37.567 1.00 68.94 101 LEU A O 1
ATOM 818 N N . PHE A 1 102 ? 32.720 -13.871 -37.436 1.00 63.88 102 PHE A N 1
ATOM 819 C CA . PHE A 1 102 ? 32.022 -14.744 -38.396 1.00 63.88 102 PHE A CA 1
ATOM 820 C C . PHE A 1 102 ? 31.577 -14.093 -39.714 1.00 63.88 102 PHE A C 1
ATOM 822 O O . PHE A 1 102 ? 31.215 -14.825 -40.629 1.00 63.88 102 PHE A O 1
ATOM 829 N N . GLY A 1 103 ? 31.665 -12.766 -39.867 1.00 60.56 103 GLY A N 1
ATOM 830 C CA . GLY A 1 103 ? 31.303 -12.092 -41.120 1.00 60.56 103 GLY A CA 1
ATOM 831 C C . GLY A 1 103 ? 29.786 -12.026 -41.355 1.00 60.56 103 GLY A C 1
ATOM 832 O O . GLY A 1 103 ? 29.049 -12.990 -41.186 1.00 60.56 103 GLY A O 1
ATOM 833 N N . ALA A 1 104 ? 29.308 -10.832 -41.695 1.00 64.19 104 ALA A N 1
ATOM 834 C CA . ALA A 1 104 ? 27.904 -10.438 -41.709 1.00 64.19 104 ALA A CA 1
ATOM 835 C C . ALA A 1 104 ? 26.999 -11.336 -42.569 1.00 64.19 104 ALA A C 1
ATOM 837 O O . ALA A 1 104 ? 27.204 -11.455 -43.777 1.00 64.19 104 ALA A O 1
ATOM 838 N N . THR A 1 105 ? 25.934 -11.900 -41.990 1.00 54.72 105 THR A N 1
ATOM 839 C CA . THR A 1 105 ? 24.774 -12.294 -42.815 1.00 54.72 105 THR A CA 1
ATOM 840 C C . THR A 1 105 ? 23.403 -12.180 -42.135 1.00 54.72 105 THR A C 1
ATOM 842 O O . THR A 1 105 ? 22.413 -12.156 -42.851 1.00 54.72 105 THR A O 1
ATOM 845 N N . ASP A 1 106 ? 23.293 -11.993 -40.810 1.00 59.38 106 ASP A N 1
ATOM 846 C CA . ASP A 1 106 ? 21.971 -11.750 -40.172 1.00 59.38 106 ASP A CA 1
ATOM 847 C C . ASP A 1 106 ? 21.993 -10.766 -38.976 1.00 59.38 106 ASP A C 1
ATOM 849 O O . ASP A 1 106 ? 21.062 -10.653 -38.174 1.00 59.38 106 ASP A O 1
ATOM 853 N N . LEU A 1 107 ? 23.092 -10.021 -38.835 1.00 60.19 107 LEU A N 1
ATOM 854 C CA . LEU A 1 107 ? 23.336 -9.154 -37.678 1.00 60.19 107 LEU A CA 1
ATOM 855 C C . LEU A 1 107 ? 22.665 -7.779 -37.782 1.00 60.19 107 LEU A C 1
ATOM 857 O O . LEU A 1 107 ? 22.403 -7.180 -36.748 1.00 60.19 107 LEU A O 1
ATOM 861 N N . GLU A 1 108 ? 22.314 -7.301 -38.980 1.00 66.44 108 GLU A N 1
ATOM 862 C CA . GLU A 1 108 ? 21.606 -6.019 -39.154 1.00 66.44 108 GLU A CA 1
ATOM 863 C C . GLU A 1 108 ? 20.157 -6.075 -38.650 1.00 66.44 108 GLU A C 1
ATOM 865 O O . GLU A 1 108 ? 19.711 -5.165 -37.955 1.00 66.44 108 GLU A O 1
ATOM 870 N N . LYS A 1 109 ? 19.429 -7.168 -38.924 1.00 65.12 109 LYS A N 1
ATOM 871 C CA . LYS A 1 109 ? 18.094 -7.397 -38.338 1.00 65.12 109 LYS A CA 1
ATOM 872 C C . LYS A 1 109 ? 18.173 -7.526 -36.827 1.00 65.12 109 LYS A C 1
ATOM 874 O O . LYS A 1 109 ? 17.385 -6.917 -36.111 1.00 65.12 109 LYS A O 1
ATOM 879 N N . THR A 1 110 ? 19.174 -8.269 -36.361 1.00 65.31 110 THR A N 1
ATOM 880 C CA . THR A 1 110 ? 19.456 -8.414 -34.938 1.00 65.31 110 THR A CA 1
ATOM 881 C C . THR A 1 110 ? 19.743 -7.041 -34.320 1.00 65.31 110 THR A C 1
ATOM 883 O O . THR A 1 110 ? 19.138 -6.695 -33.327 1.00 65.31 110 THR A O 1
ATOM 886 N N . GLN A 1 111 ? 20.556 -6.182 -34.930 1.00 62.84 111 GLN A N 1
ATOM 887 C CA . GLN A 1 111 ? 20.793 -4.825 -34.428 1.00 62.84 111 GLN A CA 1
ATOM 888 C C . GLN A 1 111 ? 19.509 -3.969 -34.400 1.00 62.84 111 GLN A C 1
ATOM 890 O O . GLN A 1 111 ? 19.237 -3.302 -33.401 1.00 62.84 111 GLN A O 1
ATOM 895 N N . ALA A 1 112 ? 18.690 -4.023 -35.452 1.00 76.31 112 ALA A N 1
ATOM 896 C CA . ALA A 1 112 ? 17.463 -3.232 -35.559 1.00 76.31 112 ALA A CA 1
ATOM 897 C C . ALA A 1 112 ? 16.387 -3.637 -34.534 1.00 76.31 112 ALA A C 1
ATOM 899 O O . ALA A 1 112 ? 15.769 -2.776 -33.901 1.00 76.31 112 ALA A O 1
ATOM 900 N N . ASP A 1 113 ? 16.179 -4.939 -34.318 1.00 66.62 113 ASP A N 1
ATOM 901 C CA . ASP A 1 113 ? 15.232 -5.440 -33.311 1.00 66.62 113 ASP A CA 1
ATOM 902 C C . ASP A 1 113 ? 15.631 -5.017 -31.888 1.00 66.62 113 ASP A C 1
ATOM 904 O O . ASP A 1 113 ? 14.799 -4.929 -30.983 1.00 66.62 113 ASP A O 1
ATOM 908 N N . TRP A 1 114 ? 16.904 -4.692 -31.690 1.00 62.88 114 TRP A N 1
ATOM 909 C CA . TRP A 1 114 ? 17.452 -4.356 -30.389 1.00 62.88 114 TRP A CA 1
ATOM 910 C C . TRP A 1 114 ? 17.467 -2.875 -30.096 1.00 62.88 114 TRP A C 1
ATOM 912 O O . TRP A 1 114 ? 17.136 -2.481 -28.981 1.00 62.88 114 TRP A O 1
ATOM 922 N N . GLU A 1 115 ? 17.781 -2.052 -31.094 1.00 71.75 115 GLU A N 1
ATOM 923 C CA . GLU A 1 115 ? 17.510 -0.616 -31.034 1.00 71.75 115 GLU A CA 1
ATOM 924 C C . GLU A 1 115 ? 16.017 -0.386 -30.744 1.00 71.75 115 GLU A C 1
ATOM 926 O O . GLU A 1 115 ? 15.655 0.437 -29.902 1.00 71.75 115 GLU A O 1
ATOM 931 N N . ARG A 1 116 ? 15.139 -1.214 -31.328 1.00 76.19 116 ARG A N 1
ATOM 932 C CA . ARG A 1 116 ? 13.703 -1.212 -31.028 1.00 76.19 116 ARG A CA 1
ATOM 933 C C . ARG A 1 116 ? 13.383 -1.620 -29.587 1.00 76.19 116 ARG A C 1
ATOM 935 O O . ARG A 1 116 ? 12.552 -0.969 -28.956 1.00 76.19 116 ARG A O 1
ATOM 942 N N . ALA A 1 117 ? 14.018 -2.665 -29.058 1.00 67.88 117 ALA A N 1
ATOM 943 C CA . ALA A 1 117 ? 13.828 -3.095 -27.669 1.00 67.88 117 ALA A CA 1
ATOM 944 C C . ALA A 1 117 ? 14.348 -2.056 -26.652 1.00 67.88 117 ALA A C 1
ATOM 946 O O . ALA A 1 117 ? 13.709 -1.831 -25.625 1.00 67.88 117 ALA A O 1
ATOM 947 N N . MET A 1 118 ? 15.461 -1.381 -26.962 1.00 70.12 118 MET A N 1
ATOM 948 C CA . MET A 1 118 ? 16.016 -0.261 -26.188 1.00 70.12 118 MET A CA 1
ATOM 949 C C . MET A 1 118 ? 15.037 0.916 -26.119 1.00 70.12 118 MET A C 1
ATOM 951 O O . MET A 1 118 ? 14.686 1.355 -25.026 1.00 70.12 118 MET A O 1
ATOM 955 N N . LEU A 1 119 ? 14.516 1.357 -27.268 1.00 76.50 119 LEU A N 1
ATOM 956 C CA . LEU A 1 119 ? 13.514 2.428 -27.338 1.00 76.50 119 LEU A CA 1
ATOM 957 C C . LEU A 1 119 ? 12.217 2.057 -26.598 1.00 76.50 119 LEU A C 1
ATOM 959 O O . LEU A 1 119 ? 11.585 2.890 -25.948 1.00 76.50 119 LEU A O 1
ATOM 963 N N . GLN A 1 120 ? 11.802 0.789 -26.659 1.00 72.12 120 GLN A N 1
ATOM 964 C CA . GLN A 1 120 ? 10.649 0.305 -25.895 1.00 72.12 120 GLN A CA 1
ATOM 965 C C . GLN A 1 120 ? 10.893 0.322 -24.380 1.00 72.12 120 GLN A C 1
ATOM 967 O O . GLN A 1 120 ? 9.971 0.628 -23.626 1.00 72.12 120 GLN A O 1
ATOM 972 N N . ALA A 1 121 ? 12.108 0.015 -23.922 1.00 69.38 121 ALA A N 1
ATOM 973 C CA . ALA A 1 121 ? 12.465 0.096 -22.507 1.00 69.38 121 ALA A CA 1
ATOM 974 C C . ALA A 1 121 ? 12.454 1.548 -21.999 1.00 69.38 121 ALA A C 1
ATOM 976 O O . ALA A 1 121 ? 11.849 1.821 -20.964 1.00 69.38 121 ALA A O 1
ATOM 977 N N . GLU A 1 122 ? 13.028 2.479 -22.764 1.00 71.81 122 GLU A N 1
ATOM 978 C CA . GLU A 1 122 ? 13.061 3.913 -22.438 1.00 71.81 122 GLU A CA 1
ATOM 979 C C . GLU A 1 122 ? 11.646 4.518 -22.384 1.00 71.81 122 GLU A C 1
ATOM 981 O O . GLU A 1 122 ? 11.250 5.139 -21.397 1.00 71.81 122 GLU A O 1
ATOM 986 N N . THR A 1 123 ? 10.808 4.220 -23.382 1.00 78.00 123 THR A N 1
ATOM 987 C CA . THR A 1 123 ? 9.402 4.667 -23.383 1.00 78.00 123 THR A CA 1
ATOM 988 C C . THR A 1 123 ? 8.567 4.042 -22.260 1.00 78.00 123 THR A C 1
ATOM 990 O O . THR A 1 123 ? 7.607 4.657 -21.785 1.00 78.00 123 THR A O 1
ATOM 993 N N . MET A 1 124 ? 8.899 2.829 -21.801 1.00 67.50 124 MET A N 1
ATOM 994 C CA . MET A 1 124 ? 8.272 2.238 -20.614 1.00 67.50 124 MET A CA 1
ATOM 995 C C . MET A 1 124 ? 8.661 2.978 -19.329 1.00 67.50 124 MET A C 1
ATOM 997 O O . MET A 1 124 ? 7.800 3.153 -18.461 1.00 67.50 124 MET A O 1
ATOM 1001 N N . GLU A 1 125 ? 9.903 3.453 -19.204 1.00 72.25 125 GLU A N 1
ATOM 1002 C CA . GLU A 1 125 ? 10.327 4.276 -18.065 1.00 72.25 125 GLU A CA 1
ATOM 1003 C C . GLU A 1 125 ? 9.609 5.632 -18.023 1.00 72.25 125 GLU A C 1
ATOM 1005 O O . GLU A 1 125 ? 9.123 6.036 -16.963 1.00 72.25 125 GLU A O 1
ATOM 1010 N N . GLU A 1 126 ? 9.440 6.300 -19.165 1.00 76.12 126 GLU A N 1
ATOM 1011 C CA . GLU A 1 126 ? 8.698 7.567 -19.243 1.00 76.12 126 GLU A CA 1
ATOM 1012 C C . GLU A 1 126 ? 7.217 7.399 -18.878 1.00 76.12 126 GLU A C 1
ATOM 1014 O O . GLU A 1 126 ? 6.678 8.139 -18.049 1.00 76.12 126 GLU A O 1
ATOM 1019 N N . ARG A 1 127 ? 6.555 6.371 -19.430 1.00 70.25 127 ARG A N 1
ATOM 1020 C CA . ARG A 1 127 ? 5.159 6.038 -19.085 1.00 70.25 127 ARG A CA 1
ATOM 1021 C C . ARG A 1 127 ? 5.001 5.741 -17.597 1.00 70.25 127 ARG A C 1
ATOM 1023 O O . ARG A 1 127 ? 3.982 6.091 -17.001 1.00 70.25 127 ARG A O 1
ATOM 1030 N N . MET A 1 128 ? 6.011 5.123 -16.990 1.00 67.06 128 MET A N 1
ATOM 1031 C CA . MET A 1 128 ? 6.033 4.847 -15.559 1.00 67.06 128 MET A CA 1
ATOM 1032 C C . MET A 1 128 ? 6.098 6.127 -14.723 1.00 67.06 128 MET A C 1
ATOM 1034 O O . MET A 1 128 ? 5.395 6.245 -13.717 1.00 67.06 128 MET A O 1
ATOM 1038 N N . ASN A 1 129 ? 6.926 7.090 -15.131 1.00 72.00 129 ASN A N 1
ATOM 1039 C CA . ASN A 1 129 ? 7.025 8.383 -14.459 1.00 72.00 129 ASN A CA 1
ATOM 1040 C C . ASN A 1 129 ? 5.686 9.132 -14.506 1.00 72.00 129 ASN A C 1
ATOM 1042 O O . ASN A 1 129 ? 5.195 9.546 -13.455 1.00 72.00 129 ASN A O 1
ATOM 1046 N N . LEU A 1 130 ? 5.035 9.172 -15.672 1.00 76.88 130 LEU A N 1
ATOM 1047 C CA . LEU A 1 130 ? 3.707 9.775 -15.835 1.00 76.88 130 LEU A CA 1
ATOM 1048 C C . LEU A 1 130 ? 2.635 9.082 -14.979 1.00 76.88 130 LEU A C 1
ATOM 1050 O O . LEU A 1 130 ? 1.818 9.749 -14.345 1.00 76.88 130 LEU A O 1
ATOM 1054 N N . PHE A 1 131 ? 2.654 7.748 -14.899 1.00 71.88 131 PHE A N 1
ATOM 1055 C CA . PHE A 1 131 ? 1.740 6.999 -14.033 1.00 71.88 131 PHE A CA 1
ATOM 1056 C C . PHE A 1 131 ? 1.931 7.357 -12.552 1.00 71.88 131 PHE A C 1
ATOM 1058 O O . PHE A 1 131 ? 0.965 7.636 -11.841 1.00 71.88 131 PHE A O 1
ATOM 1065 N N . LEU A 1 132 ? 3.179 7.388 -12.081 1.00 70.12 132 LEU A N 1
ATOM 1066 C CA . LEU A 1 132 ? 3.495 7.701 -10.687 1.00 70.12 132 LEU A CA 1
ATOM 1067 C C . LEU A 1 132 ? 3.190 9.161 -10.317 1.00 70.12 132 LEU A C 1
ATOM 1069 O O . LEU A 1 132 ? 2.896 9.437 -9.154 1.00 70.12 132 LEU A O 1
ATOM 1073 N N . GLU A 1 133 ? 3.274 10.086 -11.271 1.00 72.75 133 GLU A N 1
ATOM 1074 C CA . GLU A 1 133 ? 2.826 11.475 -11.112 1.00 72.75 133 GLU A CA 1
ATOM 1075 C C . GLU A 1 133 ? 1.297 11.584 -11.099 1.00 72.75 133 GLU A C 1
ATOM 1077 O O . GLU A 1 133 ? 0.743 12.285 -10.254 1.00 72.75 133 GLU A O 1
ATOM 1082 N N . GLY A 1 134 ? 0.600 10.818 -11.943 1.00 70.00 134 GLY A N 1
ATOM 1083 C CA . GLY A 1 134 ? -0.862 10.723 -11.930 1.00 70.00 134 GLY A CA 1
ATOM 1084 C C . GLY A 1 134 ? -1.417 10.201 -10.600 1.00 70.00 134 GLY A C 1
ATOM 1085 O O . GLY A 1 134 ? -2.414 10.724 -10.099 1.00 70.00 134 GLY A O 1
ATOM 1086 N N . VAL A 1 135 ? -0.730 9.233 -9.979 1.00 64.88 135 VAL A N 1
ATOM 1087 C CA . VAL A 1 135 ? -1.046 8.734 -8.625 1.00 64.88 135 VAL A CA 1
ATOM 1088 C C . VAL A 1 135 ? -0.862 9.825 -7.557 1.00 64.88 135 VAL A C 1
ATOM 1090 O O . VAL A 1 135 ? -1.624 9.880 -6.594 1.00 64.88 135 VAL A O 1
ATOM 1093 N N . GLU A 1 136 ? 0.119 10.720 -7.713 1.00 59.88 136 GLU A N 1
ATOM 1094 C CA . GLU A 1 136 ? 0.312 11.867 -6.811 1.00 59.88 136 GLU A CA 1
ATOM 1095 C C . GLU A 1 136 ? -0.782 12.931 -7.007 1.00 59.88 136 GLU A C 1
ATOM 1097 O O . GLU A 1 136 ? -1.303 13.465 -6.028 1.00 59.88 136 GLU A O 1
ATOM 1102 N N . GLY A 1 137 ? -1.197 13.172 -8.256 1.00 58.50 137 GLY A N 1
ATOM 1103 C CA . GLY A 1 137 ? -2.315 14.058 -8.588 1.00 58.50 137 GLY A CA 1
ATOM 1104 C C . GLY A 1 137 ? -3.651 13.581 -8.012 1.00 58.50 137 GLY A C 1
ATOM 1105 O O . GLY A 1 137 ? -4.393 14.384 -7.451 1.00 58.50 137 GLY A O 1
ATOM 1106 N N . THR A 1 138 ? -3.929 12.273 -8.049 1.00 57.25 138 THR A N 1
ATOM 1107 C CA . THR A 1 138 ? -5.126 11.692 -7.403 1.00 57.25 138 THR A CA 1
ATOM 1108 C C . THR A 1 138 ? -5.068 11.803 -5.879 1.00 57.25 138 THR A C 1
ATOM 1110 O O . THR A 1 138 ? -6.089 12.055 -5.249 1.00 57.25 138 THR A O 1
ATOM 1113 N N . PHE A 1 139 ? -3.875 11.712 -5.280 1.00 52.97 139 PHE A N 1
ATOM 1114 C CA . PHE A 1 139 ? -3.672 11.910 -3.838 1.00 52.97 139 PHE A CA 1
ATOM 1115 C C . PHE A 1 139 ? -4.043 13.326 -3.364 1.00 52.97 139 PHE A C 1
ATOM 1117 O O . PHE A 1 139 ? -4.452 13.503 -2.218 1.00 52.97 139 PHE A O 1
ATOM 1124 N N . ALA A 1 140 ? -3.872 14.330 -4.231 1.00 51.75 140 ALA A N 1
ATOM 1125 C CA . ALA A 1 140 ? -4.166 15.731 -3.933 1.00 51.75 140 ALA A CA 1
ATOM 1126 C C . ALA A 1 140 ? -5.583 16.163 -4.351 1.00 51.75 140 ALA A C 1
ATOM 1128 O O . ALA A 1 140 ? -6.146 17.058 -3.724 1.00 51.75 140 ALA A O 1
ATOM 1129 N N . ALA A 1 141 ? -6.144 15.553 -5.402 1.00 50.41 141 ALA A N 1
ATOM 1130 C CA . ALA A 1 141 ? -7.401 15.979 -6.017 1.00 50.41 141 ALA A CA 1
ATOM 1131 C C . ALA A 1 141 ? -8.648 15.239 -5.500 1.00 50.41 141 ALA A C 1
ATOM 1133 O O . ALA A 1 141 ? -9.730 15.824 -5.478 1.00 50.41 141 ALA A O 1
ATOM 1134 N N . GLU A 1 142 ? -8.534 13.979 -5.066 1.00 46.09 142 GLU A N 1
ATOM 1135 C CA . GLU A 1 142 ? -9.691 13.199 -4.613 1.00 46.09 142 GLU A CA 1
ATOM 1136 C C . GLU A 1 142 ? -9.874 13.299 -3.095 1.00 46.09 142 GLU A C 1
ATOM 1138 O O . GLU A 1 142 ? -9.265 12.579 -2.301 1.00 46.09 142 GLU A O 1
ATOM 1143 N N . GLY A 1 143 ? -10.788 14.173 -2.676 1.00 51.38 143 GLY A N 1
ATOM 1144 C CA . GLY A 1 143 ? -11.438 14.022 -1.382 1.00 51.38 143 GLY A CA 1
ATOM 1145 C C . GLY A 1 143 ? -12.192 12.694 -1.359 1.00 51.38 143 GLY A C 1
ATOM 1146 O O . GLY A 1 143 ? -13.202 12.581 -2.038 1.00 51.38 143 GLY A O 1
ATOM 1147 N N . LEU A 1 144 ? -11.667 11.715 -0.608 1.00 49.56 144 LEU A N 1
ATOM 1148 C CA . LEU A 1 144 ? -12.306 10.463 -0.163 1.00 49.56 144 LEU A CA 1
ATOM 1149 C C . LEU A 1 144 ? -13.528 10.047 -0.998 1.00 49.56 144 LEU A C 1
ATOM 1151 O O . LEU A 1 144 ? -14.654 10.063 -0.499 1.00 49.56 144 LEU A O 1
ATOM 1155 N N . GLY A 1 145 ? -13.299 9.702 -2.267 1.00 44.97 145 GLY A N 1
ATOM 1156 C CA . GLY A 1 145 ? -14.343 9.169 -3.131 1.00 44.97 145 GLY A CA 1
ATOM 1157 C C . GLY A 1 145 ? -14.962 7.931 -2.489 1.00 44.97 145 GLY A C 1
ATOM 1158 O O . GLY A 1 145 ? -14.253 7.121 -1.886 1.00 44.97 145 GLY A O 1
ATOM 1159 N N . GLU A 1 146 ? -16.286 7.826 -2.586 1.00 46.31 146 GLU A N 1
ATOM 1160 C CA . GLU A 1 146 ? -17.118 6.717 -2.117 1.00 46.31 146 GLU A CA 1
ATOM 1161 C C . GLU A 1 146 ? -16.737 5.391 -2.798 1.00 46.31 146 GLU A C 1
ATOM 1163 O O . GLU A 1 146 ? -17.490 4.824 -3.584 1.00 46.31 146 GLU A O 1
ATOM 1168 N N . GLU A 1 147 ? -15.568 4.835 -2.490 1.00 52.06 147 GLU A N 1
ATOM 1169 C CA . GLU A 1 147 ? -15.360 3.403 -2.648 1.00 52.06 147 GLU A CA 1
ATOM 1170 C C . GLU A 1 147 ? -16.256 2.756 -1.583 1.00 52.06 147 GLU A C 1
ATOM 1172 O O . GLU A 1 147 ? -15.970 2.806 -0.383 1.00 52.06 147 GLU A O 1
ATOM 1177 N N . ALA A 1 148 ? -17.432 2.299 -2.026 1.00 56.16 148 ALA A N 1
ATOM 1178 C CA . ALA A 1 148 ? -18.571 1.945 -1.190 1.00 56.16 148 ALA A CA 1
ATOM 1179 C C . ALA A 1 148 ? -18.259 0.743 -0.285 1.00 56.16 148 ALA A C 1
ATOM 1181 O O . ALA A 1 148 ? -18.567 -0.405 -0.594 1.00 56.16 148 ALA A O 1
ATOM 1182 N N . VAL A 1 149 ? -17.635 1.005 0.863 1.00 61.31 149 VAL A N 1
ATOM 1183 C CA . VAL A 1 149 ? -17.586 0.054 1.974 1.00 61.31 149 VAL A CA 1
ATOM 1184 C C . VAL A 1 149 ? -19.020 -0.153 2.440 1.00 61.31 149 VAL A C 1
ATOM 1186 O O . VAL A 1 149 ? -19.692 0.809 2.818 1.00 61.31 149 VAL A O 1
ATOM 1189 N N . SER A 1 150 ? -19.513 -1.387 2.359 1.00 71.81 150 SER A N 1
ATOM 1190 C CA . SER A 1 150 ? -20.897 -1.657 2.736 1.00 71.81 150 SER A CA 1
ATOM 1191 C C . SER A 1 150 ? -21.087 -1.488 4.239 1.00 71.81 150 SER A C 1
ATOM 1193 O O . SER A 1 150 ? -20.185 -1.698 5.050 1.00 71.81 150 SER A O 1
ATOM 1195 N N . ASP A 1 151 ? -22.296 -1.096 4.588 1.00 73.38 151 ASP A N 1
ATOM 1196 C CA . ASP A 1 151 ? -22.764 -0.950 5.956 1.00 73.38 151 ASP A CA 1
ATOM 1197 C C . ASP A 1 151 ? -22.623 -2.275 6.740 1.00 73.38 151 ASP A C 1
ATOM 1199 O O . ASP A 1 151 ? -22.092 -2.282 7.851 1.00 73.38 151 ASP A O 1
ATOM 1203 N N . ASP A 1 152 ? -22.928 -3.401 6.091 1.00 75.62 152 ASP A N 1
ATOM 1204 C CA . ASP A 1 152 ? -22.759 -4.756 6.633 1.00 75.62 152 ASP A CA 1
ATOM 1205 C C . ASP A 1 152 ? -21.287 -5.137 6.870 1.00 75.62 152 ASP A C 1
ATOM 1207 O O . ASP A 1 152 ? -20.965 -5.860 7.814 1.00 75.62 152 ASP A O 1
ATOM 1211 N N . GLU A 1 153 ? -20.365 -4.663 6.025 1.00 68.94 153 GLU A N 1
ATOM 1212 C CA . GLU A 1 153 ? -18.923 -4.905 6.189 1.00 68.94 153 GLU A CA 1
ATOM 1213 C C . GLU A 1 153 ? -18.397 -4.222 7.460 1.00 68.94 153 GLU A C 1
ATOM 1215 O O . GLU A 1 153 ? -17.576 -4.795 8.181 1.00 68.94 153 GLU A O 1
ATOM 1220 N N . ILE A 1 154 ? -18.911 -3.028 7.777 1.00 76.94 154 ILE A N 1
ATOM 1221 C CA . ILE A 1 154 ? -18.583 -2.318 9.019 1.00 76.94 154 ILE A CA 1
ATOM 1222 C C . ILE A 1 154 ? -19.177 -3.027 10.234 1.00 76.94 154 ILE A C 1
ATOM 1224 O O . ILE A 1 154 ? -18.487 -3.181 11.243 1.00 76.94 154 ILE A O 1
ATOM 1228 N N . ASP A 1 155 ? -20.417 -3.500 10.140 1.00 79.12 155 ASP A N 1
ATOM 1229 C CA . ASP A 1 155 ? -21.070 -4.176 11.262 1.00 79.12 155 ASP A CA 1
ATOM 1230 C C . ASP A 1 155 ? -20.382 -5.511 11.593 1.00 79.12 155 ASP A C 1
ATOM 1232 O O . ASP A 1 155 ? -20.073 -5.767 12.759 1.00 79.12 155 ASP A O 1
ATOM 1236 N N . ARG A 1 156 ? -19.982 -6.292 10.578 1.00 80.19 156 ARG A N 1
ATOM 1237 C CA . ARG A 1 156 ? -19.166 -7.508 10.769 1.00 80.19 156 ARG A CA 1
ATOM 1238 C C . ARG A 1 156 ? -17.809 -7.222 11.406 1.00 80.19 156 ARG A C 1
ATOM 1240 O O . ARG A 1 156 ? -17.335 -8.016 12.214 1.00 80.19 156 ARG A O 1
ATOM 1247 N N . MET A 1 157 ? -17.167 -6.103 11.062 1.00 75.31 157 MET A N 1
ATOM 1248 C CA . MET A 1 157 ? -15.909 -5.701 11.704 1.00 75.31 157 MET A CA 1
ATOM 1249 C C . MET A 1 157 ? -16.095 -5.392 13.191 1.00 75.31 157 MET A C 1
ATOM 1251 O O . MET A 1 157 ? -15.250 -5.766 14.003 1.00 75.31 157 MET A O 1
ATOM 1255 N N . ILE A 1 158 ? -17.188 -4.715 13.551 1.00 78.75 158 ILE A N 1
ATOM 1256 C CA . ILE A 1 158 ? -17.510 -4.415 14.950 1.00 78.75 158 ILE A CA 1
ATOM 1257 C C . ILE A 1 158 ? -17.790 -5.716 15.713 1.00 78.75 158 ILE A C 1
ATOM 1259 O O . ILE A 1 158 ? -17.301 -5.887 16.828 1.00 78.75 158 ILE A O 1
ATOM 1263 N N . GLU A 1 159 ? -18.511 -6.657 15.106 1.00 78.81 159 GLU A N 1
ATOM 1264 C CA . GLU A 1 159 ? -18.824 -7.959 15.705 1.00 78.81 159 GLU A CA 1
ATOM 1265 C C . GLU A 1 159 ? -17.593 -8.861 15.869 1.00 78.81 159 GLU A C 1
ATOM 1267 O O . GLU A 1 159 ? -17.419 -9.479 16.919 1.00 78.81 159 GLU A O 1
ATOM 1272 N N . ALA A 1 160 ? -16.684 -8.889 14.893 1.00 76.56 160 ALA A N 1
ATOM 1273 C CA . ALA A 1 160 ? -15.431 -9.637 15.004 1.00 76.56 160 ALA A CA 1
ATOM 1274 C C . ALA A 1 160 ? -14.561 -9.148 16.180 1.00 76.56 160 ALA A C 1
ATOM 1276 O O . ALA A 1 160 ? -13.939 -9.949 16.885 1.00 76.56 160 ALA A O 1
ATOM 1277 N N . GLU A 1 161 ? -14.552 -7.839 16.445 1.00 67.25 161 GLU A N 1
ATOM 1278 C CA . GLU A 1 161 ? -13.857 -7.267 17.603 1.00 67.25 161 GLU A CA 1
ATOM 1279 C C . GLU A 1 161 ? -14.553 -7.628 18.927 1.00 67.25 161 GLU A C 1
ATOM 1281 O O . GLU A 1 161 ? -13.879 -7.827 19.938 1.00 67.25 161 GLU A O 1
ATOM 1286 N N . VAL A 1 162 ? -15.887 -7.767 18.944 1.00 65.25 162 VAL A N 1
ATOM 1287 C CA . VAL A 1 162 ? -16.631 -8.256 20.123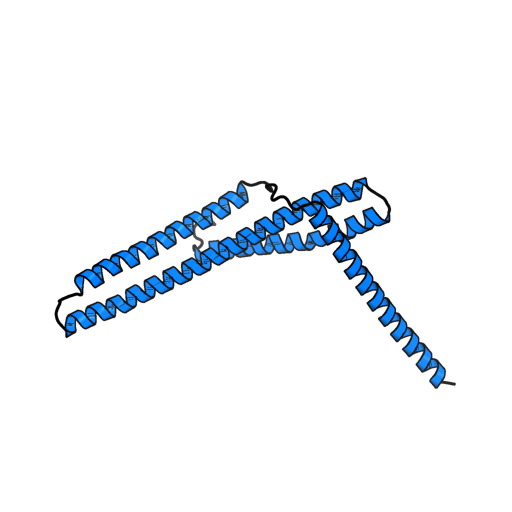 1.00 65.25 162 VAL A CA 1
ATOM 1288 C C . VAL A 1 162 ? -16.188 -9.671 20.480 1.00 65.25 162 VAL A C 1
ATOM 1290 O O . VAL A 1 162 ? -15.842 -9.910 21.635 1.00 65.25 162 VAL A O 1
ATOM 1293 N N . VAL A 1 163 ? -16.122 -10.573 19.497 1.00 67.25 163 VAL A N 1
ATOM 1294 C CA . VAL A 1 163 ? -15.673 -11.961 19.702 1.00 67.25 163 VAL A CA 1
ATOM 1295 C C . VAL A 1 163 ? -14.229 -11.993 20.204 1.00 67.25 163 VAL A C 1
ATOM 1297 O O . VAL A 1 163 ? -13.921 -12.655 21.191 1.00 67.25 163 VAL A O 1
ATOM 1300 N N . THR A 1 164 ? -13.344 -11.209 19.586 1.00 67.88 164 THR A N 1
ATOM 1301 C CA . THR A 1 164 ? -11.927 -11.147 19.981 1.00 67.88 164 THR A CA 1
ATOM 1302 C C . THR A 1 164 ? -11.745 -10.547 21.381 1.00 67.88 164 THR A C 1
ATOM 1304 O O . THR A 1 164 ? -10.907 -11.001 22.159 1.00 67.88 164 THR A O 1
ATOM 1307 N N . GLY A 1 165 ? -12.537 -9.530 21.729 1.00 59.69 165 GLY A N 1
ATOM 1308 C CA . GLY A 1 165 ? -12.540 -8.921 23.057 1.00 59.69 165 GLY A CA 1
ATOM 1309 C C . GLY A 1 165 ? -13.084 -9.855 24.138 1.00 59.69 165 GLY A C 1
ATOM 1310 O O . GLY A 1 165 ? -12.527 -9.897 25.230 1.00 59.69 165 GLY A O 1
ATOM 1311 N N . GLN A 1 166 ? -14.125 -10.632 23.830 1.00 60.66 166 GLN A N 1
ATOM 1312 C CA . GLN A 1 166 ? -14.654 -11.669 24.721 1.00 60.66 166 GLN A CA 1
ATOM 1313 C C . GLN A 1 166 ? -13.636 -12.791 24.940 1.00 60.66 166 GLN A C 1
ATOM 1315 O O . GLN A 1 166 ? -13.443 -13.210 26.076 1.00 60.66 166 GLN A O 1
ATOM 1320 N N . GLN A 1 167 ? -12.933 -13.218 23.887 1.00 65.12 167 GLN A N 1
ATOM 1321 C CA . GLN A 1 167 ? -11.870 -14.220 23.988 1.00 65.12 167 GLN A CA 1
ATOM 1322 C C . GLN A 1 167 ? -10.756 -13.761 24.941 1.00 65.12 167 GLN A C 1
ATOM 1324 O O . GLN A 1 167 ? -10.393 -14.489 25.854 1.00 65.12 167 GLN A O 1
ATOM 1329 N N . LYS A 1 168 ? -10.286 -12.513 24.804 1.00 68.56 168 LYS A N 1
ATOM 1330 C CA . LYS A 1 168 ? -9.268 -11.944 25.705 1.00 68.56 168 LYS A CA 1
ATOM 1331 C C . LYS A 1 168 ? -9.735 -11.858 27.157 1.00 68.56 168 LYS A C 1
ATOM 1333 O O . LYS A 1 168 ? -8.956 -12.133 28.058 1.00 68.56 168 LYS A O 1
ATOM 1338 N N . GLN A 1 169 ? -10.996 -11.491 27.384 1.00 64.56 169 GLN A N 1
ATOM 1339 C CA . GLN A 1 169 ? -11.572 -11.467 28.731 1.00 64.56 169 GLN A CA 1
ATOM 1340 C C . GLN A 1 169 ? -11.672 -12.873 29.335 1.00 64.56 169 GLN A C 1
ATOM 1342 O O . GLN A 1 169 ? -11.444 -13.034 30.530 1.00 64.56 169 GLN A O 1
ATOM 1347 N N . LEU A 1 170 ? -11.990 -13.889 28.529 1.00 70.12 170 LEU A N 1
ATOM 1348 C CA . LEU A 1 170 ? -11.983 -15.285 28.969 1.00 70.12 170 LEU A CA 1
ATOM 1349 C C . LEU A 1 170 ? -10.564 -15.757 29.309 1.00 70.12 170 LEU A C 1
ATOM 1351 O O . LEU A 1 170 ? -10.366 -16.327 30.377 1.00 70.12 170 LEU A O 1
ATOM 1355 N N . ASP A 1 171 ? -9.577 -15.429 28.474 1.00 76.19 171 ASP A N 1
ATOM 1356 C CA . ASP A 1 171 ? -8.171 -15.766 28.721 1.00 76.19 171 ASP A CA 1
ATOM 1357 C C . ASP A 1 171 ? -7.637 -15.098 30.007 1.00 76.19 171 ASP A C 1
ATOM 1359 O O . ASP A 1 171 ? -6.929 -15.730 30.793 1.00 76.19 171 ASP A O 1
ATOM 1363 N N . GLU A 1 172 ? -8.002 -13.836 30.267 1.00 74.31 172 GLU A N 1
ATOM 1364 C CA . GLU A 1 172 ? -7.673 -13.127 31.516 1.00 74.31 172 GLU A CA 1
ATOM 1365 C C . GLU A 1 172 ? -8.350 -13.766 32.739 1.00 74.31 172 GLU A C 1
ATOM 1367 O O . GLU A 1 172 ? -7.728 -13.912 33.795 1.00 74.31 172 GLU A O 1
ATOM 1372 N N . LEU A 1 173 ? -9.611 -14.190 32.609 1.00 72.88 173 LEU A N 1
ATOM 1373 C CA . LEU A 1 173 ? -10.325 -14.894 33.676 1.00 72.88 173 LEU A CA 1
ATOM 1374 C C . LEU A 1 173 ? -9.706 -16.260 33.976 1.00 72.88 173 LEU A C 1
ATOM 1376 O O . LEU A 1 173 ? -9.625 -16.642 35.144 1.00 72.88 173 LEU A O 1
ATOM 1380 N N . ASP A 1 174 ? -9.248 -16.984 32.960 1.00 81.12 174 ASP A N 1
ATOM 1381 C CA . ASP A 1 174 ? -8.585 -18.275 33.134 1.00 81.12 174 ASP A CA 1
ATOM 1382 C C . ASP A 1 174 ? -7.199 -18.122 33.775 1.00 81.12 174 ASP A C 1
ATOM 1384 O O . ASP A 1 174 ? -6.832 -18.919 34.643 1.00 81.12 174 ASP A O 1
ATOM 1388 N N . GLN A 1 175 ? -6.467 -17.050 33.455 1.00 81.88 175 GLN A N 1
ATOM 1389 C CA . GLN A 1 175 ? -5.222 -16.694 34.145 1.00 81.88 175 GLN A CA 1
ATOM 1390 C C . GLN A 1 175 ? -5.459 -16.354 35.621 1.00 81.88 175 GLN A C 1
ATOM 1392 O O . GLN A 1 175 ? -4.790 -16.916 36.488 1.00 81.88 175 GLN A O 1
ATOM 1397 N N . LEU A 1 176 ? -6.454 -15.515 35.925 1.00 78.69 176 LEU A N 1
ATOM 1398 C CA . LEU A 1 176 ? -6.830 -15.186 37.307 1.00 78.69 176 LEU A CA 1
ATOM 1399 C C . LEU A 1 176 ? -7.289 -16.429 38.083 1.00 78.69 176 LEU A C 1
ATOM 1401 O O . LEU A 1 176 ? -6.958 -16.597 39.256 1.00 78.69 176 LEU A O 1
ATOM 1405 N N . ARG A 1 177 ? -8.023 -17.344 37.438 1.00 73.31 177 ARG A N 1
ATOM 1406 C CA . ARG A 1 177 ? -8.422 -18.629 38.037 1.00 73.31 177 ARG A CA 1
ATOM 1407 C C . ARG A 1 177 ? -7.222 -19.520 38.332 1.00 73.31 177 ARG A C 1
ATOM 1409 O O . ARG A 1 177 ? -7.182 -20.127 39.402 1.00 73.31 177 ARG A O 1
ATOM 1416 N N . ALA A 1 178 ? -6.250 -19.589 37.425 1.00 82.44 178 ALA A N 1
ATOM 1417 C CA . ALA A 1 178 ? -5.014 -20.336 37.633 1.00 82.44 178 ALA A CA 1
ATOM 1418 C C . ALA A 1 178 ? -4.176 -19.744 38.780 1.00 82.44 178 ALA A C 1
ATOM 1420 O O . ALA A 1 178 ? -3.617 -20.488 39.587 1.00 82.44 178 ALA A O 1
ATOM 1421 N N . GLU A 1 179 ? -4.138 -18.416 38.898 1.00 78.56 179 GLU A N 1
ATOM 1422 C CA . GLU A 1 179 ? -3.452 -17.707 39.979 1.00 78.56 179 GLU A CA 1
ATOM 1423 C C . GLU A 1 179 ? -4.118 -17.972 41.340 1.00 78.56 179 GLU A C 1
ATOM 1425 O O . GLU A 1 179 ? -3.448 -18.396 42.284 1.00 78.56 179 GLU A O 1
ATOM 1430 N N . ILE A 1 180 ? -5.452 -17.887 41.418 1.00 77.56 180 ILE A N 1
ATOM 1431 C CA . ILE A 1 180 ? -6.222 -18.238 42.625 1.00 77.56 180 ILE A CA 1
ATOM 1432 C C . ILE A 1 180 ? -6.042 -19.719 42.999 1.00 77.56 180 ILE A C 1
ATOM 1434 O O . ILE A 1 180 ? -5.926 -20.049 44.181 1.00 77.56 180 ILE A O 1
ATOM 1438 N N . ALA A 1 181 ? -6.012 -20.631 42.022 1.00 75.12 181 ALA A N 1
ATOM 1439 C CA . ALA A 1 181 ? -5.787 -22.057 42.270 1.00 75.12 181 ALA A CA 1
ATOM 1440 C C . ALA A 1 181 ? -4.383 -22.322 42.838 1.00 75.12 181 ALA A C 1
ATOM 1442 O O . ALA A 1 181 ? -4.231 -23.108 43.774 1.00 75.12 181 ALA A O 1
ATOM 1443 N N . LYS A 1 182 ? -3.368 -21.614 42.333 1.00 78.94 182 LYS A N 1
ATOM 1444 C CA . LYS A 1 182 ? -1.991 -21.677 42.834 1.00 78.94 182 LYS A CA 1
ATOM 1445 C C . LYS A 1 182 ? -1.873 -21.135 44.263 1.00 78.94 182 LYS A C 1
ATOM 1447 O O . LYS A 1 182 ? -1.178 -21.734 45.082 1.00 78.94 182 LYS A O 1
ATOM 1452 N N . GLU A 1 183 ? -2.579 -20.053 44.584 1.00 71.56 183 GLU A N 1
ATOM 1453 C CA . GLU A 1 183 ? -2.625 -19.487 45.941 1.00 71.56 183 GLU A CA 1
ATOM 1454 C C . GLU A 1 183 ? -3.450 -20.315 46.938 1.00 71.56 183 GLU A C 1
ATOM 1456 O O . GLU A 1 183 ? -3.210 -20.260 48.145 1.00 71.56 183 GLU A O 1
ATOM 1461 N N . ARG A 1 184 ? -4.436 -21.084 46.464 1.00 65.50 184 ARG A N 1
ATOM 1462 C CA . ARG A 1 184 ? -5.211 -22.006 47.308 1.00 65.50 184 ARG A CA 1
ATOM 1463 C C . ARG A 1 184 ? -4.474 -23.319 47.559 1.00 65.50 184 ARG A C 1
ATOM 1465 O O . ARG A 1 184 ? -4.426 -23.755 48.705 1.00 65.50 184 ARG A O 1
ATOM 1472 N N . GLY A 1 185 ? -3.824 -23.888 46.543 1.00 59.12 185 GLY A N 1
ATOM 1473 C CA . GLY A 1 185 ? -3.005 -25.097 46.690 1.00 59.12 185 GLY A CA 1
ATOM 1474 C C . GLY A 1 185 ? -1.766 -24.893 47.571 1.00 59.12 185 GLY A C 1
ATOM 1475 O O . GLY A 1 185 ? -1.354 -25.807 48.280 1.00 59.12 185 GLY A O 1
ATOM 1476 N N . SER A 1 186 ? -1.201 -23.681 47.608 1.00 54.09 186 SER A N 1
ATOM 1477 C CA . SER A 1 186 ? -0.101 -23.355 48.526 1.00 54.09 186 SER A CA 1
ATOM 1478 C C . SER A 1 186 ? -0.550 -23.221 49.986 1.00 54.09 186 SER A C 1
ATOM 1480 O O . SER A 1 186 ? 0.227 -23.542 50.883 1.00 54.09 186 SER A O 1
ATOM 1482 N N . LYS A 1 187 ? -1.804 -22.814 50.236 1.00 52.81 187 LYS A N 1
ATOM 1483 C CA . LYS A 1 187 ? -2.389 -22.695 51.584 1.00 52.81 187 LYS A CA 1
ATOM 1484 C C . LYS A 1 187 ? -2.845 -24.029 52.187 1.00 52.81 187 LYS A C 1
ATOM 1486 O O . LYS A 1 187 ? -2.890 -24.134 53.408 1.00 52.81 187 LYS A O 1
ATOM 1491 N N . GLU A 1 188 ? -3.157 -25.039 51.375 1.00 48.50 188 GLU A N 1
ATOM 1492 C CA . GLU A 1 188 ? -3.474 -26.395 51.864 1.00 48.50 188 GLU A CA 1
ATOM 1493 C C . GLU A 1 188 ? -2.223 -27.235 52.173 1.00 48.50 188 GLU A C 1
ATOM 1495 O O . GLU A 1 188 ? -2.289 -28.121 53.014 1.00 48.50 188 GLU A O 1
ATOM 1500 N N . ALA A 1 189 ? -1.064 -26.920 51.584 1.00 50.38 189 ALA A N 1
ATOM 1501 C CA . ALA A 1 189 ? 0.201 -27.616 51.855 1.00 50.38 189 ALA A CA 1
ATOM 1502 C C . ALA A 1 189 ? 0.942 -27.130 53.124 1.00 50.38 189 ALA A C 1
ATOM 1504 O O . ALA A 1 189 ? 2.015 -27.641 53.440 1.00 50.38 189 ALA A O 1
ATOM 1505 N N . THR A 1 190 ? 0.413 -26.124 53.833 1.00 49.16 190 THR A N 1
ATOM 1506 C CA . THR A 1 190 ? 1.022 -25.535 55.049 1.00 49.16 190 THR A CA 1
ATOM 1507 C C . THR A 1 190 ? 0.212 -25.756 56.335 1.00 49.16 190 THR A C 1
ATOM 1509 O O . THR A 1 190 ? 0.450 -25.077 57.336 1.00 49.16 190 THR A O 1
ATOM 1512 N N . ARG A 1 191 ? -0.728 -26.705 56.337 1.00 39.75 191 ARG A N 1
ATOM 1513 C CA . ARG A 1 191 ? -1.427 -27.191 57.537 1.00 39.75 191 ARG A CA 1
ATOM 1514 C C . ARG A 1 191 ? -1.164 -28.672 57.744 1.00 39.75 191 ARG A C 1
ATOM 1516 O O . ARG A 1 191 ? -1.084 -29.055 58.929 1.00 39.75 191 ARG A O 1
#

Nearest PDB structures (foldseek):
  6ixg-assembly1_A  TM=4.108E-01  e=1.454E+00  Homo sapiens
  8a1g-assembly2_B  TM=3.966E-01  e=1.712E+00  Homo sapiens
  6z6f-assembly1_C  TM=3.966E-01  e=1.712E+00  Saccharomyces cerevisiae S288C
  6ixv-assembly3_C  TM=3.830E-01  e=2.128E+00  Homo sapiens
  6ixf-assembly1_A  TM=2.788E-01  e=2.373E+00  Homo sapiens

Radius of gyration: 29.64 Å; Cα contacts (8 Å, |Δi|>4): 80; chains: 1; bounding box: 63×51×100 Å

Solvent-accessible surface area (backbone atoms only — not comparable to full-atom values): 10582 Å² total; per-residue (Å²): 140,79,91,81,67,54,70,68,57,53,51,53,49,51,54,48,52,50,52,50,53,50,56,57,54,57,63,53,54,58,49,46,60,51,28,51,52,24,57,75,74,65,39,61,68,58,23,54,52,38,51,54,51,49,41,54,52,48,26,48,50,53,52,50,49,53,50,50,50,50,54,52,51,52,51,52,53,48,53,50,36,53,52,51,47,51,49,53,52,56,49,50,53,51,52,53,52,47,46,74,74,68,60,85,83,66,58,67,63,54,49,52,60,42,56,51,51,48,53,52,35,52,53,49,52,52,54,47,51,54,50,59,48,49,54,51,50,47,70,74,66,54,76,78,65,82,57,77,60,50,72,67,60,54,52,50,52,45,49,52,49,49,55,54,52,50,50,52,53,50,53,53,51,52,50,51,49,52,50,52,49,53,60,48,56,57,60,66,76,74,115

Foldseek 3Di:
DPPDDDPVRVLVVVLVVLVVVLVVLVVLVVLLVVLLVCVVVVVVVSNVVSLVVVQLSVLVNVLSVVLNVLSVVLVVLLVVLVVLLVVLVVVVVVLVVVCVVPPDDCSVVVVVVSVVSNVVSVVSVVVSVVSNVVSVVCVVPDDRPCPPPDSVNSVVVSVVVVVVVVVVVVVVVVVVVVVVVVVVVVVVVPD

pLDDT: mean 70.81, std 9.64, range [39.75, 89.31]

Sequence (191 aa):
MPLFESEANRRIRREMKVRQAMRQMQKNLRYVAAARKAREIGDQTQYAYLRGTLKKTMACKKLLQRQLLAIQSALMVKKQAEANHQFATSMGALSRDISRLFGATDLEKTQADWERAMLQAETMEERMNLFLEGVEGTFAAEGLGEEAVSDDEIDRMIEAEVVTGQQKQLDELDQLRAEIAKERGSKEATR

Secondary structure (DSSP, 8-state):
--TT--HHHHHHHHHHHHHHHHHHHHHTTHHHHHHHHHHHTT-HHHHHHHHHHHHHHHHHHHHHHHHHHHHHHHHHHHHHHHHHHHHHHHHHHHHHHHHHHH-SSSHHHHHHHHHHHHHHHHHHHHHHHHHHHHHHHHHHH---------HHHHHHHHHHHHHHHHHHHHHHHHHHHHHHHHHHHHHHTT-

Mean predicted aligned error: 14.66 Å